Protein AF-A0A7M5X526-F1 (afdb_monomer)

Organism: NCBI:txid252671

pLDDT: mean 72.5, std 20.26, range [36.56, 98.44]

Sequence (286 aa):
QDCPCKEPFKLPTFPGKKKDPERRKHWRILINRTAPKTNKLWSPGSKSRVCSRHFTESLPHYPSRLLWYNGVEEKLYRMFPEKFAKRRKFEYKPLESLEPLEPLESLAHLEPSKPSTPDEAEPLFADKDDDISFEIETSKERELQEKIDLLEKKNSELISEFEAKVYTLEKNNSELTKNVKNLTRACNKSSNGIVQAQKVFLGKLCVLRKKCECKKSMEDQLLTSDCKTKFYTGIENLQSFCNLHDLCKPYIMNKSKENIAWGWLQTQLQEKGHKTWEKTEALIRR

Radius of gyration: 37.53 Å; Cα contacts (8 Å, |Δi|>4): 109; chains: 1; bounding box: 86×65×103 Å

Secondary structure (DSSP, 8-state):
---SPPSP---PBPPPTTT-HHHHHHHHHHHTPBPTTT-SBP---SS-B--GGGEETTEEEEE-S----SS-HHHHHHHS--------------S---PPPPP--SS--------PPP----------STHHHHHHHHHHHHHHHHHHHHHHHHHHHHHHHHHHHHHHHHHHHHHHHHHHHHHHHHHHHHHHHHHHHHHHHHHHHHHHHHH--SSS-HHHHH-SSHHHHHHHHS-SSHHHHHHHHHHHHHHHHGGGS-TTHHHHHHHHHHHHHHHHHHHHHHHH--

Mean predicted aligned error: 20.61 Å

InterPro domains:
  IPR006612 THAP-type zinc finger [PF05485] (10-63)
  IPR006612 THAP-type zinc finger [PS50950] (1-76)

Structure (mmCIF, N/CA/C/O backbone):
data_AF-A0A7M5X526-F1
#
_entry.id   AF-A0A7M5X526-F1
#
loop_
_atom_site.group_PDB
_atom_site.id
_atom_site.type_symbol
_atom_site.label_atom_id
_atom_site.label_alt_id
_atom_site.label_comp_id
_atom_site.label_asym_id
_atom_site.label_entity_id
_atom_site.label_seq_id
_atom_site.pdbx_PDB_ins_code
_atom_site.Cartn_x
_atom_site.Cartn_y
_atom_site.Cartn_z
_atom_site.occupancy
_atom_site.B_iso_or_equiv
_atom_site.auth_seq_id
_atom_site.auth_comp_id
_atom_site.auth_asym_id
_atom_site.auth_atom_id
_atom_site.pdbx_PDB_model_num
ATOM 1 N N . GLN A 1 1 ? -14.901 -30.118 3.885 1.00 54.22 1 GLN A N 1
ATOM 2 C CA . GLN A 1 1 ? -15.203 -29.074 2.887 1.00 54.22 1 GLN A CA 1
ATOM 3 C C . GLN A 1 1 ? -14.059 -29.118 1.923 1.00 54.22 1 GLN A C 1
ATOM 5 O O . GLN A 1 1 ? -12.939 -28.762 2.288 1.00 54.22 1 GLN A O 1
ATOM 10 N N . ASP A 1 2 ? -14.374 -29.660 0.765 1.00 71.75 2 ASP A N 1
ATOM 11 C CA . ASP A 1 2 ? -13.411 -30.128 -0.211 1.00 71.75 2 ASP A CA 1
ATOM 12 C C . ASP A 1 2 ? -13.183 -29.011 -1.236 1.00 71.75 2 ASP A C 1
ATOM 14 O O . ASP A 1 2 ? -14.069 -28.191 -1.481 1.00 71.75 2 ASP A O 1
ATOM 18 N N . CYS A 1 3 ? -11.961 -28.900 -1.758 1.00 81.12 3 CYS A N 1
ATOM 19 C CA . CYS A 1 3 ? -11.653 -27.950 -2.833 1.00 81.12 3 CYS A CA 1
ATOM 20 C C . CYS A 1 3 ? -12.507 -28.329 -4.049 1.00 81.12 3 CYS A C 1
ATOM 22 O O . CYS A 1 3 ? -12.505 -29.508 -4.392 1.00 81.12 3 CYS A O 1
ATOM 24 N N . PRO A 1 4 ? -13.132 -27.388 -4.779 1.00 85.94 4 PRO A N 1
ATOM 25 C CA . PRO A 1 4 ? -13.817 -27.691 -6.048 1.00 85.94 4 PRO A CA 1
ATOM 26 C C . PRO A 1 4 ? -12.841 -28.059 -7.190 1.00 85.94 4 PRO A C 1
ATOM 28 O O . PRO A 1 4 ? -13.187 -28.101 -8.366 1.00 85.94 4 PRO A O 1
ATOM 31 N N . CYS A 1 5 ? -11.576 -28.260 -6.849 1.00 88.00 5 CYS A N 1
ATOM 32 C CA . CYS A 1 5 ? -10.442 -28.407 -7.734 1.00 88.00 5 CYS A CA 1
ATOM 33 C C . CYS A 1 5 ? -10.404 -29.855 -8.226 1.00 88.00 5 CYS A C 1
ATOM 35 O O . CYS A 1 5 ? -10.388 -30.762 -7.403 1.00 88.00 5 CYS A O 1
ATOM 37 N N . LYS A 1 6 ? -10.386 -30.087 -9.545 1.00 90.19 6 LYS A N 1
ATOM 38 C CA . LYS A 1 6 ? -10.297 -31.450 -10.100 1.00 90.19 6 LYS A CA 1
ATOM 39 C C . LYS A 1 6 ? -8.974 -32.113 -9.693 1.00 90.19 6 LYS A C 1
ATOM 41 O O . LYS A 1 6 ? -7.930 -31.459 -9.715 1.00 90.19 6 LYS A O 1
ATOM 46 N N . GLU A 1 7 ? -9.015 -33.394 -9.344 1.00 89.44 7 GLU A N 1
ATOM 47 C CA . GLU A 1 7 ? -7.818 -34.219 -9.135 1.00 89.44 7 GLU A CA 1
ATOM 48 C C . GLU A 1 7 ? -7.004 -34.348 -10.447 1.00 89.44 7 GLU A C 1
ATOM 50 O O . GLU A 1 7 ? -7.577 -34.185 -11.528 1.00 89.44 7 GLU A O 1
ATOM 55 N N . PRO A 1 8 ? -5.674 -34.575 -10.401 1.00 91.88 8 PRO A N 1
ATOM 56 C CA . PRO A 1 8 ? -4.826 -34.729 -9.218 1.00 91.88 8 PRO A CA 1
ATOM 57 C C . PRO A 1 8 ? -4.340 -33.382 -8.656 1.00 91.88 8 PRO A C 1
ATOM 59 O O . PRO A 1 8 ? -4.055 -32.431 -9.390 1.00 91.88 8 PRO A O 1
ATOM 62 N N . PHE A 1 9 ? -4.217 -33.294 -7.332 1.00 91.44 9 PHE A N 1
ATOM 63 C CA . PHE A 1 9 ? -3.552 -32.184 -6.648 1.00 91.44 9 PHE A CA 1
ATOM 64 C C . PHE A 1 9 ? -2.907 -32.655 -5.344 1.00 91.44 9 PHE A C 1
ATOM 66 O O . PHE A 1 9 ? -3.333 -33.630 -4.729 1.00 91.44 9 PHE A O 1
ATOM 73 N N . LYS A 1 10 ? -1.879 -31.933 -4.893 1.00 92.06 10 LYS A N 1
ATOM 74 C CA . LYS A 1 10 ? -1.270 -32.151 -3.577 1.00 92.06 10 LYS A CA 1
ATOM 75 C C . LYS A 1 10 ? -1.979 -31.273 -2.547 1.00 92.06 10 LYS A C 1
ATOM 77 O O . LYS A 1 10 ? -2.458 -30.184 -2.868 1.00 92.06 10 LYS A O 1
ATOM 82 N N . LEU A 1 11 ? -2.008 -31.721 -1.294 1.00 92.56 11 LEU A N 1
ATOM 83 C CA . LEU A 1 11 ? -2.587 -30.985 -0.166 1.00 92.56 11 LEU A CA 1
ATOM 84 C C . LEU A 1 11 ? -1.499 -30.528 0.823 1.00 92.56 11 LEU A C 1
ATOM 86 O O . LEU A 1 11 ? -1.333 -31.147 1.877 1.00 92.56 11 LEU A O 1
ATOM 90 N N . PRO A 1 12 ? -0.750 -29.447 0.522 1.00 92.56 12 PRO A N 1
ATOM 91 C CA . PRO A 1 12 ? 0.152 -28.818 1.477 1.00 92.56 12 PRO A CA 1
ATOM 92 C C . PRO A 1 12 ? -0.487 -28.548 2.846 1.00 92.56 12 PRO A C 1
ATOM 94 O O . PRO A 1 12 ? -1.614 -28.050 2.967 1.00 92.56 12 PRO A O 1
ATOM 97 N N . THR A 1 13 ? 0.263 -28.850 3.905 1.00 94.75 13 THR A N 1
ATOM 98 C CA . THR A 1 13 ? -0.097 -28.497 5.281 1.00 94.75 13 THR A CA 1
ATOM 99 C C . THR A 1 13 ? 0.170 -27.022 5.552 1.00 94.75 13 THR A C 1
ATOM 101 O O . THR A 1 13 ? 1.170 -26.481 5.085 1.00 94.75 13 THR A O 1
ATOM 104 N N . PHE A 1 14 ? -0.665 -26.377 6.370 1.00 94.50 14 PHE A N 1
ATOM 105 C CA . PHE A 1 14 ? -0.374 -25.013 6.820 1.00 94.50 14 PHE A CA 1
ATOM 106 C C . PHE A 1 14 ? 0.948 -24.938 7.599 1.00 94.50 14 PHE A C 1
ATOM 108 O O . PHE A 1 14 ? 1.232 -25.850 8.382 1.00 94.50 14 PHE A O 1
ATOM 115 N N . PRO A 1 15 ? 1.689 -23.817 7.497 1.00 94.75 15 PRO A N 1
ATOM 116 C CA . PRO A 1 15 ? 2.871 -23.575 8.317 1.00 94.75 15 PRO A CA 1
ATOM 117 C C . PRO A 1 15 ? 2.569 -23.731 9.814 1.00 94.75 15 PRO A C 1
ATOM 119 O O . PRO A 1 15 ? 1.519 -23.293 10.306 1.00 94.75 15 PRO A O 1
ATOM 122 N N . GLY A 1 16 ? 3.474 -24.381 10.549 1.00 93.56 16 GLY A N 1
ATOM 123 C CA . GLY A 1 16 ? 3.298 -24.673 11.972 1.00 93.56 16 GLY A CA 1
ATOM 124 C C . GLY A 1 16 ? 3.200 -23.398 12.813 1.00 93.56 16 GLY A C 1
ATOM 125 O O . GLY A 1 16 ? 3.952 -22.455 12.595 1.00 93.56 16 GLY A O 1
ATOM 126 N N . LYS A 1 17 ? 2.302 -23.374 13.811 1.00 92.81 17 LYS A N 1
ATOM 127 C CA . LYS A 1 17 ? 2.075 -22.191 14.670 1.00 92.81 17 LYS A CA 1
ATOM 128 C C . LYS A 1 17 ? 3.351 -21.719 15.384 1.00 92.81 17 LYS A C 1
ATOM 130 O O . LYS A 1 17 ? 3.513 -20.521 15.564 1.00 92.81 17 LYS A O 1
ATOM 135 N N . LYS A 1 18 ? 4.213 -22.657 15.797 1.00 93.81 18 LYS A N 1
ATOM 136 C CA . LYS A 1 18 ? 5.488 -22.364 16.471 1.00 93.81 18 LYS A CA 1
ATOM 137 C C . LYS A 1 18 ? 6.640 -22.108 15.497 1.00 93.81 18 LYS A C 1
ATOM 139 O O . LYS A 1 18 ? 7.514 -21.325 15.825 1.00 93.81 18 LYS A O 1
ATOM 144 N N . LYS A 1 19 ? 6.635 -22.773 14.334 1.00 94.75 19 LYS A N 1
ATOM 145 C CA . LYS A 1 19 ? 7.736 -22.706 13.365 1.00 94.75 19 LYS A CA 1
ATOM 146 C C . LYS A 1 19 ? 7.721 -21.381 12.600 1.00 94.75 19 LYS A C 1
ATOM 148 O O . LYS A 1 19 ? 8.701 -20.663 12.645 1.00 94.75 19 LYS A O 1
ATOM 153 N N . ASP A 1 20 ? 6.582 -21.040 11.989 1.00 94.75 20 ASP A N 1
ATOM 154 C CA . ASP A 1 20 ? 6.457 -19.871 11.104 1.00 94.75 20 ASP A CA 1
ATOM 155 C C . ASP A 1 20 ? 5.120 -19.131 11.335 1.00 94.75 20 ASP A C 1
ATOM 157 O O . ASP A 1 20 ? 4.190 -19.222 10.515 1.00 94.75 20 ASP A O 1
ATOM 161 N N . PRO A 1 21 ? 4.967 -18.406 12.461 1.00 94.69 21 PRO A N 1
ATOM 162 C CA . PRO A 1 21 ? 3.713 -17.735 12.806 1.00 94.69 21 PRO A CA 1
ATOM 163 C C . PRO A 1 21 ? 3.310 -16.657 11.788 1.00 94.69 21 PRO A C 1
ATOM 165 O O . PRO A 1 21 ? 2.126 -16.551 11.453 1.00 94.69 21 PRO A O 1
ATOM 168 N N . GLU A 1 22 ? 4.274 -15.912 11.241 1.00 94.31 22 GLU A N 1
ATOM 169 C CA . GLU A 1 22 ? 4.024 -14.859 10.248 1.00 94.31 22 GLU A CA 1
ATOM 170 C C . GLU A 1 22 ? 3.517 -15.431 8.924 1.00 94.31 22 GLU A C 1
ATOM 172 O O . GLU A 1 22 ? 2.502 -14.984 8.388 1.00 94.31 22 GLU A O 1
ATOM 177 N N . ARG A 1 23 ? 4.137 -16.510 8.435 1.00 92.25 23 ARG A N 1
ATOM 178 C CA . ARG A 1 23 ? 3.696 -17.175 7.205 1.00 92.25 23 ARG A CA 1
ATOM 179 C C . ARG A 1 23 ? 2.296 -17.766 7.357 1.00 92.25 23 ARG A C 1
ATOM 181 O O . ARG A 1 23 ? 1.464 -17.635 6.460 1.00 92.25 23 ARG A O 1
ATOM 188 N N . ARG A 1 24 ? 1.988 -18.339 8.527 1.00 94.19 24 ARG A N 1
ATOM 189 C CA . ARG A 1 24 ? 0.633 -18.801 8.868 1.00 94.19 24 ARG A CA 1
ATOM 190 C C . ARG A 1 24 ? -0.369 -17.644 8.892 1.00 94.19 24 ARG A C 1
ATOM 192 O O . ARG A 1 24 ? -1.488 -17.805 8.407 1.00 94.19 24 ARG A O 1
ATOM 199 N N . LYS A 1 25 ? 0.004 -16.486 9.450 1.00 93.69 25 LYS A N 1
ATOM 200 C CA . LYS A 1 25 ? -0.834 -15.276 9.460 1.00 93.69 25 LYS A CA 1
ATOM 201 C C . LYS A 1 25 ? -1.107 -14.788 8.039 1.00 93.69 25 LYS A C 1
ATOM 203 O O . LYS A 1 25 ? -2.267 -14.532 7.733 1.00 93.69 25 LYS A O 1
ATO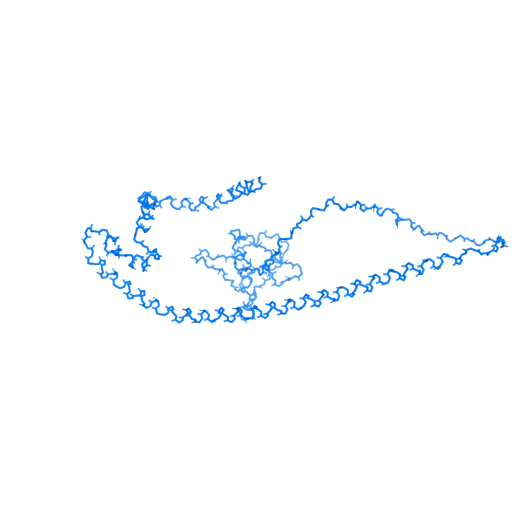M 208 N N . HIS A 1 26 ? -0.087 -14.749 7.187 1.00 91.56 26 HIS A N 1
ATOM 209 C CA . HIS A 1 26 ? -0.210 -14.343 5.791 1.00 91.56 26 HIS A CA 1
ATOM 210 C C . HIS A 1 26 ? -1.144 -15.274 5.002 1.00 91.56 26 HIS A C 1
ATOM 212 O O . HIS A 1 26 ? -2.073 -14.806 4.353 1.00 91.56 26 HIS A O 1
ATOM 218 N N . TRP A 1 27 ? -1.008 -16.597 5.165 1.00 93.06 27 TRP A N 1
ATOM 219 C CA . TRP A 1 27 ? -1.941 -17.557 4.559 1.00 93.06 27 TRP A CA 1
ATOM 220 C C . TRP A 1 27 ? -3.389 -17.315 4.997 1.00 93.06 27 TRP A C 1
ATOM 222 O O . TRP A 1 27 ? -4.280 -17.311 4.160 1.00 93.06 27 TRP A O 1
ATOM 232 N N . ARG A 1 28 ? -3.656 -17.072 6.289 1.00 93.12 28 ARG A N 1
ATOM 233 C CA . ARG A 1 28 ? -5.032 -16.789 6.755 1.00 93.12 28 ARG A CA 1
ATOM 234 C C . ARG A 1 28 ? -5.650 -15.579 6.066 1.00 93.12 28 ARG A C 1
ATOM 236 O O . ARG A 1 28 ? -6.840 -15.599 5.779 1.00 93.12 28 ARG A O 1
ATOM 243 N N . ILE A 1 29 ? -4.846 -14.543 5.853 1.00 91.06 29 ILE A N 1
ATOM 244 C CA . ILE A 1 29 ? -5.277 -13.304 5.212 1.00 91.06 29 ILE A CA 1
ATOM 245 C C . ILE A 1 29 ? -5.604 -13.568 3.745 1.00 91.06 29 ILE A C 1
ATOM 247 O O . ILE A 1 29 ? -6.695 -13.218 3.324 1.00 91.06 29 ILE A O 1
ATOM 251 N N . LEU A 1 30 ? -4.715 -14.236 3.004 1.00 89.81 30 LEU A N 1
ATOM 252 C CA . LEU A 1 30 ? -4.923 -14.545 1.583 1.00 89.81 30 LEU A CA 1
ATOM 253 C C . LEU A 1 30 ? -6.154 -15.429 1.347 1.00 89.81 30 LEU A C 1
ATOM 255 O O . LEU A 1 30 ? -6.897 -15.236 0.392 1.00 89.81 30 LEU A O 1
ATOM 259 N N . ILE A 1 31 ? -6.399 -16.379 2.251 1.00 90.94 31 ILE A N 1
ATOM 260 C CA . ILE A 1 31 ? -7.588 -17.241 2.210 1.00 90.94 31 ILE A CA 1
ATOM 261 C C . ILE A 1 31 ? -8.856 -16.448 2.550 1.00 90.94 31 ILE A C 1
ATOM 263 O O . ILE A 1 31 ? -9.938 -16.793 2.085 1.00 90.94 31 ILE A O 1
ATOM 267 N N . ASN A 1 32 ? -8.718 -15.423 3.396 1.00 90.00 32 ASN A N 1
ATOM 268 C CA . ASN A 1 32 ? -9.757 -14.485 3.816 1.00 90.00 32 ASN A CA 1
ATOM 269 C C . ASN A 1 32 ? -11.086 -15.123 4.256 1.00 90.00 32 ASN A C 1
ATOM 271 O O . ASN A 1 32 ? -12.168 -14.561 4.099 1.00 90.00 32 ASN A O 1
ATOM 275 N N . ARG A 1 33 ? -11.017 -16.327 4.825 1.00 89.44 33 ARG A N 1
ATOM 276 C CA . ARG A 1 33 ? -12.195 -17.043 5.311 1.00 89.44 33 ARG A CA 1
ATOM 277 C C . ARG A 1 33 ? -12.582 -16.517 6.687 1.00 89.44 33 ARG A C 1
ATOM 279 O O . ARG A 1 33 ? -11.735 -16.439 7.574 1.00 89.44 33 ARG A O 1
ATOM 286 N N . THR A 1 34 ? -13.861 -16.244 6.913 1.00 92.06 34 THR A N 1
ATOM 287 C CA . THR A 1 34 ? -14.401 -15.943 8.247 1.00 92.06 34 THR A CA 1
ATOM 288 C C . THR A 1 34 ? -15.063 -17.176 8.861 1.00 92.06 34 THR A C 1
ATOM 290 O O . THR A 1 34 ? -15.554 -18.072 8.170 1.00 92.06 34 THR A O 1
ATOM 293 N N . ALA A 1 35 ? -15.020 -17.280 10.188 1.00 90.06 35 ALA A N 1
ATOM 294 C CA . ALA A 1 35 ? -15.741 -18.316 10.914 1.00 90.06 35 ALA A CA 1
ATOM 295 C C . ALA A 1 35 ? -17.219 -17.899 11.058 1.00 90.06 35 ALA A C 1
ATOM 297 O O . ALA A 1 35 ? -17.475 -16.828 11.611 1.00 90.06 35 ALA A O 1
ATOM 298 N N . PRO A 1 36 ? -18.193 -18.736 10.651 1.00 87.62 36 PRO A N 1
ATOM 299 C CA . PRO A 1 36 ? -19.603 -18.336 10.586 1.00 87.62 36 PRO A CA 1
ATOM 300 C C . PRO A 1 36 ? -20.185 -17.967 11.956 1.00 87.62 36 PRO A C 1
ATOM 302 O O . PRO A 1 36 ? -21.038 -17.097 12.051 1.00 87.62 36 PRO A O 1
ATOM 305 N N . LYS A 1 37 ? -19.687 -18.583 13.036 1.00 93.19 37 LYS A N 1
ATOM 306 C CA . LYS A 1 37 ? -20.185 -18.341 14.398 1.00 93.19 37 LYS A CA 1
ATOM 307 C C . LYS A 1 37 ? -19.688 -17.038 15.025 1.00 93.19 37 LYS A C 1
ATOM 309 O O . LYS A 1 37 ? -20.366 -16.479 15.872 1.00 93.19 37 LYS A O 1
ATOM 314 N N . THR A 1 38 ? -18.479 -16.593 14.685 1.00 93.69 38 THR A N 1
ATOM 315 C CA . THR A 1 38 ? -17.818 -15.477 15.390 1.00 93.69 38 THR A CA 1
ATOM 316 C C . THR A 1 38 ? -17.568 -14.269 14.504 1.00 93.69 38 THR A C 1
ATOM 318 O O . THR A 1 38 ? -17.149 -13.234 15.014 1.00 93.69 38 THR A O 1
ATOM 321 N N . ASN A 1 39 ? -17.752 -14.409 13.187 1.00 90.00 39 ASN A N 1
ATOM 322 C CA . ASN A 1 39 ? -17.362 -13.430 12.174 1.00 90.00 39 ASN A CA 1
ATOM 323 C C . ASN A 1 39 ? -15.881 -12.990 12.267 1.00 90.00 39 ASN A C 1
ATOM 325 O O . ASN A 1 39 ? -15.477 -11.966 11.723 1.00 90.00 39 ASN A O 1
ATOM 329 N N . LYS A 1 40 ? -15.045 -13.762 12.975 1.00 93.12 40 LYS A N 1
ATOM 330 C CA . LYS A 1 40 ? -13.597 -13.542 13.067 1.00 93.12 40 LYS A CA 1
ATOM 331 C C . LYS A 1 40 ? -12.897 -14.279 11.933 1.00 93.12 40 LYS A C 1
ATOM 333 O O . LYS A 1 40 ? -13.410 -15.280 11.429 1.00 93.12 40 LYS A O 1
ATOM 338 N N . LEU A 1 41 ? -11.695 -13.826 11.578 1.00 91.62 41 LEU A N 1
ATOM 339 C CA . LEU A 1 41 ? -10.849 -14.517 10.606 1.00 91.62 41 LEU A CA 1
ATOM 340 C C . LEU A 1 41 ? -10.617 -15.967 11.060 1.00 91.62 41 LEU A C 1
ATOM 342 O O . LEU A 1 41 ? -10.149 -16.229 12.176 1.00 91.62 41 LEU A O 1
ATOM 346 N N . TRP A 1 42 ? -10.976 -16.909 10.196 1.00 93.56 42 TRP A N 1
ATOM 347 C CA . TRP A 1 42 ? -10.861 -18.333 10.451 1.00 93.56 42 TRP A CA 1
ATOM 348 C C . TRP A 1 42 ? -9.400 -18.698 10.727 1.00 93.56 42 TRP A C 1
ATOM 350 O O . TRP A 1 42 ? -8.473 -18.260 10.042 1.00 93.56 42 TRP A O 1
ATOM 360 N N . SER A 1 43 ? -9.189 -19.500 11.769 1.00 94.00 43 SER A N 1
ATOM 361 C CA . SER A 1 43 ? -7.862 -19.983 12.137 1.00 94.00 43 SER A CA 1
ATOM 362 C C . SER A 1 43 ? -7.717 -21.452 11.742 1.00 94.00 43 SER A C 1
ATOM 364 O O . SER A 1 43 ? -8.521 -22.272 12.185 1.00 94.00 43 SER A O 1
ATOM 366 N N . PRO A 1 44 ? -6.702 -21.805 10.933 1.00 94.56 44 PRO A N 1
ATOM 367 C CA . PRO A 1 44 ? -6.491 -23.172 10.492 1.00 94.56 44 PRO A CA 1
ATOM 368 C C . PRO A 1 44 ? -6.162 -24.061 11.690 1.00 94.56 44 PRO A C 1
ATOM 370 O O . PRO A 1 44 ? -5.475 -23.632 12.622 1.00 94.56 44 PRO A O 1
ATOM 373 N N . GLY A 1 45 ? -6.629 -25.305 11.650 1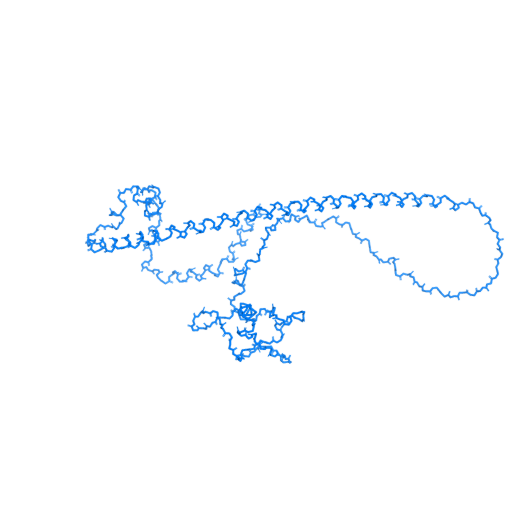.00 94.50 45 GLY A N 1
ATOM 374 C CA . GLY A 1 45 ? -6.257 -26.365 12.585 1.00 94.50 45 GLY A CA 1
ATOM 375 C C . GLY A 1 45 ? -4.995 -27.111 12.140 1.00 94.50 45 GLY A C 1
ATOM 376 O O . GLY A 1 45 ? -4.289 -26.684 11.224 1.00 94.50 45 GLY A O 1
ATOM 377 N N . SER A 1 46 ? -4.711 -28.250 12.777 1.00 91.81 46 SER A N 1
ATOM 378 C CA . SER A 1 46 ? -3.627 -29.169 12.383 1.00 91.81 46 SER A CA 1
ATOM 379 C C . SER A 1 46 ? -3.947 -29.954 11.108 1.00 91.81 46 SER A C 1
ATOM 381 O O . SER A 1 46 ? -3.040 -30.303 10.357 1.00 91.81 46 SER A O 1
ATOM 383 N N . LYS A 1 47 ? -5.236 -30.192 10.836 1.00 92.38 47 LYS A N 1
ATOM 384 C CA . LYS A 1 47 ? -5.743 -30.908 9.651 1.00 92.38 47 LYS A CA 1
ATOM 385 C C . LYS A 1 47 ? -6.092 -29.991 8.477 1.00 92.38 47 LYS A C 1
ATOM 387 O O . LYS A 1 47 ? -6.459 -30.472 7.416 1.00 92.38 47 LYS A O 1
ATOM 392 N N . SER A 1 48 ? -5.982 -28.675 8.641 1.00 93.00 48 SER A N 1
ATOM 393 C CA . SER A 1 48 ? -6.251 -27.736 7.551 1.00 93.00 48 SER A CA 1
ATOM 394 C C . SER A 1 48 ? -5.205 -27.888 6.447 1.00 93.00 48 SER A C 1
ATOM 396 O O . SER A 1 48 ? -4.006 -27.973 6.734 1.00 93.00 48 SER A O 1
ATOM 398 N N . ARG A 1 49 ? -5.662 -27.932 5.196 1.00 93.31 49 ARG A N 1
ATOM 399 C CA . ARG A 1 49 ? -4.846 -28.056 3.981 1.00 93.31 49 ARG A CA 1
ATOM 400 C C . ARG A 1 49 ? -5.325 -27.049 2.938 1.00 93.31 49 ARG A C 1
ATOM 402 O O . ARG A 1 49 ? -6.470 -26.606 3.008 1.00 93.31 49 ARG A O 1
ATOM 409 N N . VAL A 1 50 ? -4.453 -26.699 1.999 1.00 92.81 50 VAL A N 1
ATOM 410 C CA . VAL A 1 50 ? -4.788 -25.900 0.808 1.00 92.81 50 VAL A CA 1
ATOM 411 C C . VAL A 1 50 ? -4.377 -26.714 -0.412 1.00 92.81 50 VAL A C 1
ATOM 413 O O . VAL A 1 50 ? -3.323 -27.335 -0.381 1.00 92.81 50 VAL A O 1
ATOM 416 N N . CYS A 1 51 ? -5.197 -26.748 -1.459 1.00 92.38 51 CYS A N 1
ATOM 417 C CA . CYS A 1 51 ? -4.870 -27.459 -2.697 1.00 92.38 51 CYS A CA 1
ATOM 418 C C . CYS A 1 51 ? -3.721 -26.775 -3.452 1.00 92.38 51 CYS A C 1
ATOM 420 O O . CYS A 1 51 ? -3.683 -25.548 -3.552 1.00 92.38 51 CYS A O 1
ATOM 422 N N . SER A 1 52 ? -2.808 -27.574 -4.015 1.00 92.56 52 SER A N 1
ATOM 423 C CA . SER A 1 52 ? -1.623 -27.102 -4.741 1.00 92.56 52 SER A CA 1
ATOM 424 C C . SER A 1 52 ? -1.941 -26.202 -5.942 1.00 92.56 52 SER A C 1
ATOM 426 O O . SER A 1 52 ? -1.114 -25.377 -6.302 1.00 92.56 52 SER A O 1
ATOM 428 N N . ARG A 1 53 ? -3.147 -26.285 -6.523 1.00 91.25 53 ARG A N 1
ATOM 429 C CA . ARG A 1 53 ? -3.576 -25.430 -7.649 1.00 91.25 53 ARG A CA 1
ATOM 430 C C . ARG A 1 53 ? -3.766 -23.950 -7.290 1.00 91.25 53 ARG A C 1
ATOM 432 O O . ARG A 1 53 ? -3.921 -23.124 -8.184 1.00 91.25 53 ARG A O 1
ATOM 439 N N . HIS A 1 54 ? -3.786 -23.613 -6.001 1.00 91.31 54 HIS A N 1
ATOM 440 C CA . HIS A 1 54 ? -3.855 -22.222 -5.540 1.00 91.31 54 HIS A CA 1
ATOM 441 C C . HIS A 1 54 ? -2.482 -21.590 -5.316 1.00 91.31 54 HIS A C 1
ATOM 443 O O . HIS A 1 54 ? -2.418 -20.447 -4.874 1.00 91.31 54 HIS A O 1
ATOM 449 N N . PHE A 1 55 ? -1.404 -22.320 -5.593 1.00 91.25 55 PHE A N 1
ATOM 450 C CA . PHE A 1 55 ? -0.036 -21.825 -5.536 1.00 91.25 55 PHE A CA 1
ATOM 451 C C . PHE A 1 55 ? 0.445 -21.567 -6.963 1.00 91.25 55 PHE A C 1
ATOM 453 O O . PHE A 1 55 ? 0.153 -22.357 -7.860 1.00 91.25 55 PHE A O 1
ATOM 460 N N . THR A 1 56 ? 1.172 -20.472 -7.179 1.00 85.31 56 THR A N 1
ATOM 461 C CA . THR A 1 56 ? 1.876 -20.261 -8.450 1.00 85.31 56 THR A CA 1
ATOM 462 C C . THR A 1 56 ? 3.093 -21.176 -8.475 1.00 85.31 56 THR A C 1
ATOM 464 O O . THR A 1 56 ? 3.756 -21.334 -7.449 1.00 85.31 56 THR A O 1
ATOM 467 N N . GLU A 1 57 ? 3.411 -21.752 -9.632 1.00 77.50 57 GLU A N 1
ATOM 468 C CA . GLU A 1 57 ? 4.552 -22.665 -9.802 1.00 77.50 57 GLU A CA 1
ATOM 469 C C . GLU A 1 57 ? 5.882 -22.046 -9.351 1.00 77.50 57 GLU A C 1
ATOM 471 O O . GLU A 1 57 ? 6.724 -22.737 -8.782 1.00 77.50 57 GLU A O 1
ATOM 476 N N . SER A 1 58 ? 6.032 -20.728 -9.497 1.00 74.06 58 SER A N 1
ATOM 477 C CA . SER A 1 58 ? 7.224 -19.992 -9.070 1.00 74.06 58 SER A CA 1
ATOM 478 C C . SER A 1 58 ? 7.363 -19.835 -7.551 1.00 74.06 58 SER A C 1
ATOM 480 O O . SER A 1 58 ? 8.463 -19.598 -7.059 1.00 74.06 58 SER A O 1
ATOM 482 N N . LEU A 1 59 ? 6.274 -19.962 -6.784 1.00 70.50 59 LEU A N 1
ATOM 483 C CA . LEU A 1 59 ? 6.240 -19.684 -5.346 1.00 70.50 59 LEU A CA 1
ATOM 484 C C . LEU A 1 59 ? 5.335 -20.700 -4.627 1.00 70.50 59 LEU A C 1
ATOM 486 O O . LEU A 1 59 ? 4.221 -20.363 -4.212 1.00 70.50 59 LEU A O 1
ATOM 490 N N . PRO A 1 60 ? 5.827 -21.923 -4.338 1.00 67.44 60 PRO A N 1
ATOM 491 C CA . PRO A 1 60 ? 5.072 -22.923 -3.572 1.00 67.44 60 PRO A CA 1
ATOM 492 C C . PRO A 1 60 ? 4.805 -22.476 -2.125 1.00 67.44 60 PRO A C 1
ATOM 494 O O . PRO A 1 60 ? 4.190 -23.189 -1.327 1.00 67.44 60 PRO A O 1
ATOM 497 N N . HIS A 1 61 ? 5.312 -21.303 -1.738 1.00 78.31 61 HIS A N 1
ATOM 498 C CA . HIS A 1 61 ? 5.286 -20.843 -0.371 1.00 78.31 61 HIS A CA 1
ATOM 499 C C . HIS A 1 61 ? 4.026 -20.085 0.030 1.00 78.31 61 HIS A C 1
ATOM 501 O O . HIS A 1 61 ? 3.709 -20.087 1.230 1.00 78.31 61 HIS A O 1
ATOM 507 N N . TYR A 1 62 ? 3.307 -19.501 -0.930 1.00 82.31 62 TYR A N 1
ATOM 508 C CA . TYR A 1 62 ? 2.143 -18.659 -0.682 1.00 82.31 62 TYR A CA 1
ATOM 509 C C . TYR A 1 62 ? 1.012 -18.992 -1.659 1.00 82.31 62 TYR A C 1
ATOM 511 O O . TYR A 1 62 ? 1.264 -19.097 -2.858 1.00 82.31 62 TYR A O 1
ATOM 519 N N . PRO A 1 63 ? -0.228 -19.168 -1.171 1.00 84.00 63 PRO A N 1
ATOM 520 C CA . PRO A 1 63 ? -1.369 -19.333 -2.053 1.00 84.00 63 PRO A CA 1
ATOM 521 C C . PRO A 1 63 ? -1.613 -18.008 -2.781 1.00 84.00 63 PRO A C 1
ATOM 523 O O . PRO A 1 63 ? -1.979 -17.015 -2.165 1.00 84.00 63 PRO A O 1
ATOM 526 N N . SER A 1 64 ? -1.358 -17.977 -4.079 1.00 75.25 64 SER A N 1
ATOM 527 C CA . SER A 1 64 ? -1.438 -16.782 -4.916 1.00 75.25 64 SER A CA 1
ATOM 528 C C . SER A 1 64 ? -2.837 -16.530 -5.464 1.00 75.25 64 SER A C 1
ATOM 530 O O . SER A 1 64 ? -3.183 -15.394 -5.780 1.00 75.25 64 SER A O 1
ATOM 532 N N . ARG A 1 65 ? -3.654 -17.581 -5.589 1.00 64.56 65 ARG A N 1
ATOM 533 C CA . ARG A 1 65 ? -4.961 -17.492 -6.241 1.00 64.56 65 ARG A CA 1
ATOM 534 C C . ARG A 1 65 ? -6.067 -17.343 -5.205 1.00 64.56 65 ARG A C 1
ATOM 536 O O . ARG A 1 65 ? -6.187 -18.197 -4.323 1.00 64.56 65 ARG A O 1
ATOM 543 N N . LEU A 1 66 ? -6.885 -16.292 -5.351 1.00 64.31 66 LEU A N 1
ATOM 544 C CA . LEU A 1 66 ? -8.131 -16.086 -4.605 1.00 64.31 66 LEU A CA 1
ATOM 545 C C . LEU A 1 66 ? -8.875 -17.421 -4.521 1.00 64.31 66 LEU A C 1
ATOM 547 O O . LEU A 1 66 ? -9.225 -18.028 -5.532 1.00 64.31 66 LEU A O 1
ATOM 551 N N . LEU A 1 67 ? -9.044 -17.929 -3.305 1.00 67.25 67 LEU A N 1
ATOM 552 C CA . LEU A 1 67 ? -9.499 -19.296 -3.049 1.00 67.25 67 LEU A CA 1
ATOM 553 C C . LEU A 1 67 ? -11.010 -19.498 -3.272 1.00 67.25 67 LEU A C 1
ATOM 555 O O . LEU A 1 67 ? -11.598 -20.395 -2.680 1.00 67.25 67 LEU A O 1
ATOM 559 N N . TRP A 1 68 ? -11.633 -18.679 -4.127 1.00 57.75 68 TRP A N 1
ATOM 560 C CA . TRP A 1 68 ? -13.063 -18.711 -4.465 1.00 57.75 68 TRP A CA 1
ATOM 561 C C . TRP A 1 68 ? -13.994 -18.752 -3.238 1.00 57.75 68 TRP A C 1
ATOM 563 O O . TRP A 1 68 ? -15.126 -19.226 -3.308 1.00 57.75 68 TRP A O 1
ATOM 573 N N . TYR A 1 69 ? -13.541 -18.235 -2.089 1.00 62.19 69 TYR A N 1
ATOM 574 C CA . TYR A 1 69 ? -14.417 -17.956 -0.955 1.00 62.19 69 TYR A CA 1
ATOM 575 C C . TYR A 1 69 ? -15.127 -16.636 -1.252 1.00 62.19 69 TYR A C 1
ATOM 577 O O . TYR A 1 69 ? -14.708 -15.562 -0.823 1.00 62.19 69 TYR A O 1
ATOM 585 N N . ASN A 1 70 ? -16.150 -16.746 -2.098 1.00 50.00 70 ASN A N 1
ATOM 586 C CA . ASN A 1 70 ? -16.933 -15.644 -2.636 1.00 50.00 70 ASN A CA 1
ATOM 587 C C . ASN A 1 70 ? -17.431 -14.731 -1.510 1.00 50.00 70 ASN A C 1
ATOM 589 O O . ASN A 1 70 ? -18.118 -15.176 -0.589 1.00 50.00 70 ASN A O 1
ATOM 593 N N . GLY A 1 71 ? -17.067 -13.451 -1.599 1.00 49.91 71 GLY A N 1
ATOM 594 C CA . GLY A 1 71 ? -17.628 -12.390 -0.763 1.00 49.91 71 GLY A CA 1
ATOM 595 C C . GLY A 1 71 ? -16.677 -11.249 -0.403 1.00 49.91 71 GLY A C 1
ATOM 596 O O . GLY A 1 71 ? -17.108 -10.319 0.274 1.00 49.91 71 GLY A O 1
ATOM 597 N N . VAL A 1 72 ? -15.387 -11.305 -0.767 1.00 47.84 72 VAL A N 1
ATOM 598 C CA . VAL A 1 72 ? -14.405 -10.364 -0.194 1.00 47.84 72 VAL A CA 1
ATOM 599 C C . VAL A 1 72 ? -13.285 -9.914 -1.145 1.00 47.84 72 VAL A C 1
ATOM 601 O O . VAL A 1 72 ? -12.196 -9.571 -0.682 1.00 47.84 72 VAL A O 1
ATOM 604 N N . GLU A 1 73 ? -13.520 -9.861 -2.457 1.00 49.50 73 GLU A N 1
ATOM 605 C CA . GLU A 1 73 ? -12.551 -9.212 -3.363 1.00 49.50 73 GLU A CA 1
ATOM 606 C C . GLU A 1 73 ? -12.303 -7.741 -2.963 1.00 49.50 73 GLU A C 1
ATOM 608 O O . GLU A 1 73 ? -11.169 -7.273 -2.996 1.00 49.50 73 GLU A O 1
ATOM 613 N N . GLU A 1 74 ? -13.303 -7.047 -2.408 1.00 47.75 74 GLU A N 1
ATOM 614 C CA . GLU A 1 74 ? -13.174 -5.635 -2.021 1.00 47.75 74 GLU A CA 1
ATOM 615 C C . GLU A 1 74 ? -12.398 -5.350 -0.718 1.00 47.75 74 GLU A C 1
ATOM 617 O O . GLU A 1 74 ? -11.820 -4.269 -0.584 1.00 47.75 74 GLU A O 1
ATOM 622 N N . LYS A 1 75 ? -12.351 -6.256 0.279 1.00 49.75 75 LYS A N 1
ATOM 623 C CA . LYS A 1 75 ? -11.693 -5.914 1.571 1.00 49.75 75 LYS A CA 1
ATOM 624 C C . LYS A 1 75 ? -10.191 -6.183 1.597 1.00 49.75 75 LYS A C 1
ATOM 626 O O . LYS A 1 75 ? -9.507 -5.600 2.440 1.00 49.75 75 LYS A O 1
ATOM 631 N N . LEU A 1 76 ? -9.660 -7.026 0.707 1.00 48.50 76 LEU A N 1
ATOM 632 C CA . LEU A 1 76 ? -8.219 -7.318 0.674 1.00 48.50 76 LEU A CA 1
ATOM 633 C C . LEU A 1 76 ? -7.395 -6.088 0.264 1.00 48.50 76 LEU A C 1
ATOM 635 O O . LEU A 1 76 ? -6.384 -5.811 0.908 1.00 48.50 76 LEU A O 1
ATOM 639 N N . TYR A 1 77 ? -7.899 -5.275 -0.670 1.00 46.53 77 TYR A N 1
ATOM 640 C CA . TYR A 1 77 ? -7.260 -4.018 -1.086 1.00 46.53 77 TYR A CA 1
ATOM 641 C C . TYR A 1 77 ? -7.193 -2.946 0.019 1.00 46.53 77 TYR A C 1
ATOM 643 O O . TYR A 1 77 ? -6.364 -2.043 -0.054 1.00 46.53 77 TYR A O 1
ATOM 651 N N . ARG A 1 78 ? -8.016 -3.034 1.078 1.00 44.28 78 ARG A N 1
ATOM 652 C CA . ARG A 1 78 ? -7.988 -2.069 2.198 1.00 44.28 78 ARG A CA 1
ATOM 653 C C . ARG A 1 78 ? -7.047 -2.451 3.339 1.00 44.28 78 ARG A C 1
ATOM 655 O O . ARG A 1 78 ? -6.600 -1.565 4.060 1.00 44.28 78 ARG A O 1
ATOM 662 N N . MET A 1 79 ? -6.777 -3.740 3.557 1.00 40.66 79 MET A N 1
ATOM 663 C CA . MET A 1 79 ? -5.968 -4.182 4.709 1.00 40.66 79 MET A CA 1
ATOM 664 C C . MET A 1 79 ? -4.462 -4.180 4.439 1.00 40.66 79 MET A C 1
ATOM 666 O O . MET A 1 79 ? -3.674 -4.145 5.382 1.00 40.66 79 MET A O 1
ATOM 670 N N . PHE A 1 80 ? -4.076 -4.180 3.167 1.00 46.25 80 PHE A N 1
ATOM 671 C CA . PHE A 1 80 ? -2.724 -3.898 2.714 1.00 46.25 80 PHE A CA 1
ATOM 672 C C . PHE A 1 80 ? -2.843 -2.810 1.657 1.00 46.25 80 PHE A C 1
ATOM 674 O O . PHE A 1 80 ? -2.928 -3.141 0.476 1.00 46.25 80 PHE A O 1
ATOM 681 N N . PRO A 1 81 ? -2.887 -1.519 2.034 1.00 41.47 81 PRO A N 1
ATOM 682 C CA . PRO A 1 81 ? -2.526 -0.511 1.067 1.00 41.47 81 PRO A CA 1
ATOM 683 C C . PRO A 1 81 ? -1.073 -0.826 0.715 1.00 41.47 81 PRO A C 1
ATOM 685 O O . PRO A 1 81 ? -0.154 -0.549 1.493 1.00 41.47 81 PRO A O 1
ATOM 688 N N . GLU A 1 82 ? -0.855 -1.464 -0.436 1.00 45.97 82 GLU A N 1
ATOM 689 C CA . GLU A 1 82 ? 0.394 -1.256 -1.145 1.00 45.97 82 GLU A CA 1
ATOM 690 C C . GLU A 1 82 ? 0.645 0.242 -1.071 1.00 45.97 82 GLU A C 1
ATOM 692 O O . GLU A 1 82 ? -0.261 1.055 -1.289 1.00 45.97 82 GLU A O 1
ATOM 697 N N . LYS A 1 83 ? 1.853 0.607 -0.649 1.00 41.34 83 LYS A N 1
ATOM 698 C CA . LYS A 1 83 ? 2.332 1.973 -0.750 1.00 41.34 83 LYS A CA 1
ATOM 699 C C . LYS A 1 83 ? 2.361 2.291 -2.243 1.00 41.34 83 LYS A C 1
ATOM 701 O O . LYS A 1 83 ? 3.412 2.243 -2.869 1.00 41.34 83 LYS A O 1
ATOM 706 N N . PHE A 1 84 ? 1.207 2.607 -2.819 1.00 40.88 84 PHE A N 1
ATOM 707 C CA . PHE A 1 84 ? 1.118 3.385 -4.025 1.00 40.88 84 PHE A CA 1
ATOM 708 C C . PHE A 1 84 ? 1.702 4.731 -3.620 1.00 40.88 84 PHE A C 1
ATOM 710 O O . PHE A 1 84 ? 1.015 5.636 -3.145 1.00 40.88 84 PHE A O 1
ATOM 717 N N . ALA A 1 85 ? 3.024 4.837 -3.777 1.00 43.84 85 ALA A N 1
ATOM 718 C CA . ALA A 1 85 ? 3.628 6.063 -4.240 1.00 43.84 85 ALA A CA 1
ATOM 719 C C . ALA A 1 85 ? 2.634 6.658 -5.230 1.00 43.84 85 ALA A C 1
ATOM 721 O O . ALA A 1 85 ? 2.205 5.953 -6.148 1.00 43.84 85 ALA A O 1
ATOM 722 N N . LYS A 1 86 ? 2.183 7.885 -4.954 1.00 42.34 86 LYS A N 1
ATOM 723 C CA . LYS A 1 86 ? 1.296 8.650 -5.826 1.00 42.34 86 LYS A CA 1
ATOM 724 C C . LYS A 1 86 ? 1.793 8.419 -7.247 1.00 42.34 86 LYS A C 1
ATOM 726 O O . LYS A 1 86 ? 2.835 8.962 -7.612 1.00 42.34 86 LYS A O 1
ATOM 731 N N . ARG A 1 87 ? 1.115 7.561 -8.018 1.00 43.34 87 ARG A N 1
ATOM 732 C CA . ARG A 1 87 ? 1.390 7.465 -9.443 1.00 43.34 87 ARG A CA 1
ATOM 733 C C . ARG A 1 87 ? 1.079 8.871 -9.919 1.00 43.34 87 ARG A C 1
ATOM 735 O O . ARG A 1 87 ? -0.068 9.309 -9.823 1.00 43.34 87 ARG A O 1
ATOM 742 N N . ARG A 1 88 ? 2.118 9.622 -10.302 1.00 42.31 88 ARG A N 1
ATOM 743 C CA . ARG A 1 88 ? 1.922 10.820 -11.114 1.00 42.31 88 ARG A CA 1
ATOM 744 C C . ARG A 1 88 ? 0.959 10.379 -12.207 1.00 42.31 88 ARG A C 1
ATOM 746 O O . ARG A 1 88 ? 1.151 9.290 -12.753 1.00 42.31 88 ARG A O 1
ATOM 753 N N . LYS A 1 89 ? -0.098 11.155 -12.452 1.00 36.94 89 LYS A N 1
ATOM 754 C CA . LYS A 1 89 ? -0.894 10.983 -13.665 1.00 36.94 89 LYS A CA 1
ATOM 755 C C . LYS A 1 89 ? 0.121 10.993 -14.803 1.00 36.94 89 LYS A C 1
ATOM 757 O O . LYS A 1 89 ? 0.719 12.030 -15.070 1.00 36.94 89 LYS A O 1
ATOM 762 N N . PHE A 1 90 ? 0.419 9.818 -15.342 1.00 36.56 90 PHE A N 1
ATOM 763 C CA . PHE A 1 90 ? 1.169 9.720 -16.571 1.00 36.56 90 PHE A CA 1
ATOM 764 C C . PHE A 1 90 ? 0.161 10.190 -17.602 1.00 36.56 90 PHE A C 1
ATOM 766 O O . PHE A 1 90 ? -0.865 9.543 -17.813 1.00 36.56 90 PHE A O 1
ATOM 773 N N . GLU A 1 91 ? 0.369 11.404 -18.089 1.00 42.75 91 GLU A N 1
ATOM 774 C CA . GLU A 1 91 ? -0.379 11.929 -19.211 1.00 42.75 91 GLU A CA 1
ATOM 775 C C . GLU A 1 91 ? -0.053 11.008 -20.384 1.00 42.75 91 GLU A C 1
ATOM 777 O O . GLU A 1 91 ? 1.070 10.974 -20.888 1.00 42.75 91 GLU A O 1
ATOM 782 N N . TYR A 1 92 ? -1.001 10.134 -20.707 1.00 42.59 92 TYR A N 1
ATOM 783 C CA . TYR A 1 92 ? -0.875 9.241 -21.840 1.00 42.59 92 TYR A CA 1
ATOM 784 C C . TYR A 1 92 ? -0.980 10.118 -23.083 1.00 42.59 92 TYR A C 1
ATOM 786 O O . TYR A 1 92 ? -2.072 10.565 -23.426 1.00 42.59 92 TYR A O 1
ATOM 794 N N . LYS A 1 93 ? 0.156 10.409 -23.722 1.00 46.72 93 LYS A N 1
ATOM 795 C CA . LYS A 1 93 ? 0.145 10.870 -25.108 1.00 46.72 93 LYS A CA 1
ATOM 796 C C . LYS A 1 93 ? -0.288 9.673 -25.960 1.00 46.72 93 LYS A C 1
ATOM 798 O O . LYS A 1 93 ? 0.409 8.657 -25.917 1.00 46.72 93 LYS A O 1
ATOM 803 N N . PRO A 1 94 ? -1.428 9.751 -26.668 1.00 45.25 94 PRO A N 1
ATOM 804 C CA . PRO A 1 94 ? -1.851 8.703 -27.583 1.00 45.25 94 PRO A CA 1
ATOM 805 C C . PRO A 1 94 ? -0.734 8.399 -28.575 1.00 45.25 94 PRO A C 1
ATOM 807 O O . PRO A 1 94 ? -0.110 9.306 -29.125 1.00 45.25 94 PRO A O 1
ATOM 810 N N . LEU A 1 95 ? -0.472 7.111 -28.766 1.00 44.97 95 LEU A N 1
ATOM 811 C CA . LEU A 1 95 ? 0.557 6.574 -29.650 1.00 44.97 95 LEU A CA 1
ATOM 812 C C . LEU A 1 95 ? 0.102 6.649 -31.125 1.00 44.97 95 LEU A C 1
ATOM 814 O O . LEU A 1 95 ? 0.146 5.663 -31.845 1.00 44.97 95 LEU A O 1
ATOM 818 N N . GLU A 1 96 ? -0.394 7.805 -31.565 1.00 55.56 96 GLU A N 1
ATOM 819 C CA . GLU A 1 96 ? -0.931 8.016 -32.921 1.00 55.56 96 GLU A CA 1
ATOM 820 C C . GLU A 1 96 ? 0.097 8.623 -33.892 1.00 55.56 96 GLU A C 1
ATOM 822 O O . GLU A 1 96 ? -0.253 8.992 -35.006 1.00 55.56 96 GLU A O 1
ATOM 827 N N . SER A 1 97 ? 1.380 8.694 -33.518 1.00 49.41 97 SER A N 1
ATOM 828 C CA . SER A 1 97 ? 2.448 9.136 -34.433 1.00 49.41 97 SER A CA 1
ATOM 829 C C . SER A 1 97 ? 3.694 8.248 -34.425 1.00 49.41 97 SER A C 1
ATOM 831 O O . SER A 1 97 ? 4.788 8.721 -34.736 1.00 49.41 97 SER A O 1
ATOM 833 N N . LEU A 1 98 ? 3.566 6.971 -34.053 1.00 47.75 98 LEU A N 1
ATOM 834 C CA . LEU A 1 98 ? 4.593 6.019 -34.462 1.00 47.75 98 LEU A CA 1
ATOM 835 C C . LEU A 1 98 ? 4.345 5.718 -35.932 1.00 47.75 98 LEU A C 1
ATOM 837 O O . LEU A 1 98 ? 3.370 5.053 -36.281 1.00 47.75 98 LEU A O 1
ATOM 841 N N . GLU A 1 99 ? 5.208 6.281 -36.774 1.00 69.44 99 GLU A N 1
ATOM 842 C CA . GLU A 1 99 ? 5.321 5.888 -38.169 1.00 69.44 99 GLU A CA 1
ATOM 843 C C . GLU A 1 99 ? 5.389 4.354 -38.237 1.00 69.44 99 GLU A C 1
ATOM 845 O O . GLU A 1 99 ? 6.056 3.736 -37.395 1.00 69.44 99 GLU A O 1
ATOM 850 N N . PRO A 1 100 ? 4.650 3.723 -39.165 1.00 55.06 100 PRO A N 1
ATOM 851 C CA . PRO A 1 100 ? 4.668 2.280 -39.323 1.00 55.06 100 PRO A CA 1
ATOM 852 C C . PRO A 1 100 ? 6.113 1.799 -39.442 1.00 55.06 100 PRO A C 1
ATOM 854 O O . PRO A 1 100 ? 6.821 2.188 -40.366 1.00 55.06 100 PRO A O 1
ATOM 857 N N . LEU A 1 101 ? 6.555 0.967 -38.496 1.00 55.19 101 LEU A N 1
ATOM 858 C CA . LEU A 1 101 ? 7.797 0.227 -38.660 1.00 55.19 101 LEU A CA 1
ATOM 859 C C . LEU A 1 101 ? 7.636 -0.611 -39.924 1.00 55.19 101 LEU A C 1
ATOM 861 O O . LEU A 1 101 ? 6.729 -1.446 -39.997 1.00 55.19 101 LEU A O 1
ATOM 865 N N . GLU A 1 102 ? 8.477 -0.331 -40.917 1.00 68.44 102 GLU A N 1
ATOM 866 C CA . GLU A 1 102 ? 8.485 -1.087 -42.157 1.00 68.44 102 GLU A CA 1
ATOM 867 C C . GLU A 1 102 ? 8.607 -2.587 -41.845 1.00 68.44 102 GLU A C 1
ATOM 869 O O . GLU A 1 102 ? 9.364 -2.972 -40.942 1.00 68.44 102 GLU A O 1
ATOM 874 N N . PRO A 1 103 ? 7.843 -3.447 -42.540 1.00 56.03 103 PRO A N 1
ATOM 875 C CA . PRO A 1 103 ? 7.916 -4.883 -42.347 1.00 56.03 103 PRO A CA 1
ATOM 876 C C . PRO A 1 103 ? 9.356 -5.374 -42.512 1.00 56.03 103 PRO A C 1
ATOM 878 O O . PRO A 1 103 ? 9.979 -5.205 -43.558 1.00 56.03 103 PRO A O 1
ATOM 881 N N . LEU A 1 104 ? 9.868 -6.028 -41.471 1.00 51.66 104 LEU A N 1
ATOM 882 C CA . LEU A 1 104 ? 11.142 -6.751 -41.432 1.00 51.66 104 LEU A CA 1
ATOM 883 C C . LEU A 1 104 ? 11.075 -8.034 -42.293 1.00 51.66 104 LEU A C 1
ATOM 885 O O . LEU A 1 104 ? 11.380 -9.130 -41.833 1.00 51.66 104 LEU A O 1
ATOM 889 N N . GLU A 1 105 ? 10.645 -7.911 -43.548 1.00 53.53 105 GLU A N 1
ATOM 890 C CA . GLU A 1 105 ? 10.553 -9.013 -44.516 1.00 53.53 105 GLU A CA 1
ATOM 891 C C . GLU A 1 105 ? 11.824 -9.161 -45.375 1.00 53.53 105 GLU A C 1
ATOM 893 O O . GLU A 1 105 ? 11.932 -10.098 -46.159 1.00 53.53 105 GLU A O 1
ATOM 898 N N . SER A 1 106 ? 12.840 -8.310 -45.194 1.00 54.28 106 SER A N 1
ATOM 899 C CA . SER A 1 106 ? 14.059 -8.312 -46.021 1.00 54.28 106 SER A CA 1
ATOM 9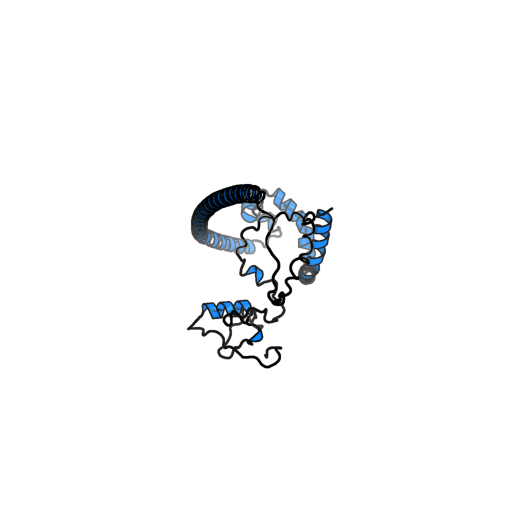00 C C . SER A 1 106 ? 15.263 -9.083 -45.451 1.00 54.28 106 SER A C 1
ATOM 902 O O . SER A 1 106 ? 16.307 -9.121 -46.096 1.00 54.28 106 SER A O 1
ATOM 904 N N . LEU A 1 107 ? 15.152 -9.747 -44.291 1.00 51.41 107 LEU A N 1
ATOM 905 C CA . LEU A 1 107 ? 16.290 -10.431 -43.634 1.00 51.41 107 LEU A CA 1
ATOM 906 C C . LEU A 1 107 ? 16.226 -11.973 -43.629 1.00 51.41 107 LEU A C 1
ATOM 908 O O . LEU A 1 107 ? 17.056 -12.617 -42.993 1.00 51.41 107 LEU A O 1
ATOM 912 N N . ALA A 1 108 ? 15.284 -12.584 -44.358 1.00 50.25 108 ALA A N 1
ATOM 913 C CA . ALA A 1 108 ? 15.094 -14.043 -44.393 1.00 50.25 108 ALA A CA 1
ATOM 914 C C . ALA A 1 108 ? 15.563 -14.741 -45.693 1.00 50.25 108 ALA A C 1
ATOM 916 O O . ALA A 1 108 ? 15.210 -15.896 -45.929 1.00 50.25 108 ALA A O 1
ATOM 917 N N . HIS A 1 109 ? 16.374 -14.094 -46.535 1.00 56.25 109 HIS A N 1
ATOM 918 C CA . HIS A 1 109 ? 17.016 -14.729 -47.699 1.00 56.25 109 HIS A CA 1
ATOM 919 C C . HIS A 1 109 ? 18.542 -14.695 -47.576 1.00 56.25 109 HIS A C 1
ATOM 921 O O . HIS A 1 109 ? 19.243 -14.045 -48.341 1.00 56.25 109 HIS A O 1
ATOM 927 N N . LEU A 1 110 ? 19.061 -15.434 -46.597 1.00 49.94 110 LEU A N 1
ATOM 928 C CA . LEU A 1 110 ? 20.398 -16.012 -46.694 1.00 49.94 110 LEU A CA 1
ATOM 929 C C . LEU A 1 110 ? 20.210 -17.506 -46.936 1.00 49.94 110 LEU A C 1
ATOM 931 O O . LEU A 1 110 ? 20.183 -18.315 -46.008 1.00 49.94 110 LEU A O 1
ATOM 935 N N . GLU A 1 111 ? 20.004 -17.856 -48.205 1.00 59.53 111 GLU A N 1
ATOM 936 C CA . GLU A 1 111 ? 20.180 -19.234 -48.641 1.00 59.53 111 GLU A CA 1
ATOM 937 C C . GLU A 1 111 ? 21.658 -19.618 -48.456 1.00 59.53 111 GLU A C 1
ATOM 939 O O . GLU A 1 111 ? 22.543 -18.840 -48.824 1.00 59.53 111 GLU A O 1
ATOM 944 N N . PRO A 1 112 ? 21.962 -20.801 -47.898 1.00 53.81 112 PRO A N 1
ATOM 945 C CA . PRO A 1 112 ? 23.322 -21.314 -47.880 1.00 53.81 112 PRO A CA 1
ATOM 946 C C . PRO A 1 112 ? 23.762 -21.581 -49.324 1.00 53.81 112 PRO A C 1
ATOM 948 O O . PRO A 1 112 ? 23.300 -22.524 -49.972 1.00 53.81 112 PRO A O 1
ATOM 951 N N . SER A 1 113 ? 24.647 -20.725 -49.833 1.00 47.66 113 SER A N 1
ATOM 952 C CA . SER A 1 113 ? 25.248 -20.874 -51.149 1.00 47.66 113 SER A CA 1
ATOM 953 C C . SER A 1 113 ? 26.031 -22.186 -51.226 1.00 47.66 113 SER A C 1
ATOM 955 O O . SER A 1 113 ? 26.883 -22.518 -50.400 1.00 47.66 113 SER A O 1
ATOM 957 N N . LYS A 1 114 ? 25.679 -22.967 -52.246 1.00 56.28 114 LYS A N 1
ATOM 958 C CA . LYS A 1 114 ? 26.349 -24.196 -52.668 1.00 56.28 114 LYS A CA 1
ATOM 959 C C . LYS A 1 114 ? 27.824 -23.907 -52.999 1.00 56.28 114 LYS A C 1
ATOM 961 O O . LYS A 1 114 ? 28.088 -22.903 -53.658 1.00 56.28 114 LYS A O 1
ATOM 966 N N . PRO A 1 115 ? 28.766 -24.802 -52.658 1.00 57.44 115 PRO A N 1
ATOM 967 C CA . PRO A 1 115 ? 30.140 -24.697 -53.131 1.00 57.44 115 PRO A CA 1
ATOM 968 C C . PRO A 1 115 ? 30.185 -25.023 -54.631 1.00 57.44 115 PRO A C 1
ATOM 970 O O . PRO A 1 115 ? 29.984 -26.172 -55.029 1.00 57.44 115 PRO A O 1
ATOM 973 N N . SER A 1 116 ? 30.406 -24.010 -55.467 1.00 50.12 116 SER A N 1
ATOM 974 C CA . SER A 1 116 ? 30.763 -24.184 -56.875 1.00 50.12 116 SER A CA 1
ATOM 975 C C . SER A 1 116 ? 32.275 -24.343 -57.013 1.00 50.12 116 SER A C 1
ATOM 977 O O . SER A 1 116 ? 33.058 -23.626 -56.393 1.00 50.12 116 SER A O 1
ATOM 979 N N . THR A 1 117 ? 32.642 -25.333 -57.813 1.00 56.56 117 THR A N 1
ATOM 980 C CA . THR A 1 117 ? 33.984 -25.767 -58.200 1.00 56.56 117 THR A CA 1
ATOM 981 C C . THR A 1 117 ? 34.858 -24.664 -58.810 1.00 56.56 117 THR A C 1
ATOM 983 O O . THR A 1 117 ? 34.324 -23.686 -59.334 1.00 56.56 117 THR A O 1
ATOM 986 N N . PRO A 1 118 ? 36.193 -24.843 -58.769 1.00 67.75 118 PRO A N 1
ATOM 987 C CA . PRO A 1 118 ? 37.152 -23.916 -59.344 1.00 67.75 118 PRO A CA 1
ATOM 988 C C . PRO A 1 118 ? 37.277 -24.183 -60.844 1.00 67.75 118 PRO A C 1
ATOM 990 O O . PRO A 1 118 ? 37.558 -25.314 -61.225 1.00 67.75 118 PRO A O 1
ATOM 993 N N . ASP A 1 119 ? 37.097 -23.161 -61.673 1.00 52.25 119 ASP A N 1
ATOM 994 C CA . ASP A 1 119 ? 37.713 -23.147 -62.995 1.00 52.25 119 ASP A CA 1
ATOM 995 C C . ASP A 1 119 ? 38.136 -21.727 -63.371 1.00 52.25 119 ASP A C 1
ATOM 997 O O . ASP A 1 119 ? 37.394 -20.751 -63.248 1.00 52.25 119 ASP A O 1
ATOM 1001 N N . GLU A 1 120 ? 39.401 -21.692 -63.759 1.00 62.62 120 GLU A N 1
ATOM 1002 C CA . GLU A 1 120 ? 40.208 -20.653 -64.375 1.00 62.62 120 GLU A CA 1
ATOM 1003 C C . GLU A 1 120 ? 39.445 -19.660 -65.265 1.00 62.62 120 GLU A C 1
ATOM 1005 O O . GLU A 1 120 ? 38.837 -20.037 -66.263 1.00 62.62 120 GLU A O 1
ATOM 1010 N N . ALA A 1 121 ? 39.610 -18.364 -64.984 1.00 48.31 121 ALA A N 1
ATOM 1011 C CA . ALA A 1 121 ? 39.865 -17.367 -66.021 1.00 48.31 121 ALA A CA 1
ATOM 1012 C C . ALA A 1 121 ? 40.497 -16.107 -65.414 1.00 48.31 121 ALA A C 1
ATOM 1014 O O . ALA A 1 121 ? 40.230 -15.717 -64.282 1.00 48.31 121 ALA A O 1
ATOM 1015 N N . GLU A 1 122 ? 41.383 -15.534 -66.210 1.00 56.06 122 GLU A N 1
ATOM 1016 C CA . GLU A 1 122 ? 42.479 -14.636 -65.881 1.00 56.06 122 GLU A CA 1
ATOM 1017 C C . GLU A 1 122 ? 42.130 -13.222 -65.372 1.00 56.06 122 GLU A C 1
ATOM 1019 O O . GLU A 1 122 ? 41.012 -12.732 -65.544 1.00 56.06 122 GLU A O 1
ATOM 1024 N N . PRO A 1 123 ? 43.130 -12.548 -64.765 1.00 69.75 123 PRO A N 1
ATOM 1025 C CA . PRO A 1 123 ? 42.998 -11.259 -64.112 1.00 69.75 123 PRO A CA 1
ATOM 1026 C C . PRO A 1 123 ? 43.307 -10.123 -65.086 1.00 69.75 123 PRO A C 1
ATOM 1028 O O . PRO A 1 123 ? 44.332 -10.151 -65.757 1.00 69.75 123 PRO A O 1
ATOM 1031 N N . LEU A 1 124 ? 42.472 -9.089 -65.118 1.00 53.50 124 LEU A N 1
ATOM 1032 C CA . LEU A 1 124 ? 42.816 -7.765 -65.643 1.00 53.50 124 LEU A CA 1
ATOM 1033 C C . LEU A 1 124 ? 41.636 -6.848 -65.351 1.00 53.50 124 LEU A C 1
ATOM 1035 O O . LEU A 1 124 ? 40.648 -6.913 -66.058 1.00 53.50 124 LEU A O 1
ATOM 1039 N N . PHE A 1 125 ? 41.718 -6.054 -64.288 1.00 52.75 125 PHE A N 1
ATOM 1040 C CA . PHE A 1 125 ? 41.508 -4.606 -64.323 1.00 52.75 125 PHE A CA 1
ATOM 1041 C C . PHE A 1 125 ? 41.989 -4.062 -62.981 1.00 52.75 125 PHE A C 1
ATOM 1043 O O . PHE A 1 125 ? 41.391 -4.285 -61.934 1.00 52.75 125 PHE A O 1
ATOM 1050 N N . ALA A 1 126 ? 43.154 -3.430 -63.060 1.00 54.41 126 ALA A N 1
ATOM 1051 C CA . ALA A 1 126 ? 43.803 -2.727 -61.981 1.00 54.41 126 ALA A CA 1
ATOM 1052 C C . ALA A 1 126 ? 42.920 -1.567 -61.500 1.00 54.41 126 ALA A C 1
ATOM 1054 O O . ALA A 1 126 ? 42.504 -0.727 -62.296 1.00 54.41 126 ALA A O 1
ATOM 1055 N N . ASP A 1 127 ? 42.692 -1.577 -60.193 1.00 58.88 127 ASP A N 1
ATOM 1056 C CA . ASP A 1 127 ? 43.051 -0.532 -59.245 1.00 58.88 127 ASP A CA 1
ATOM 1057 C C . ASP A 1 127 ? 42.607 0.910 -59.518 1.00 58.88 127 ASP A C 1
ATOM 1059 O O . ASP A 1 127 ? 43.028 1.544 -60.490 1.00 58.88 127 ASP A O 1
ATOM 1063 N N . LYS A 1 128 ? 41.966 1.451 -58.467 1.00 59.66 128 LYS A N 1
ATOM 1064 C CA . LYS A 1 128 ? 42.043 2.829 -57.934 1.00 59.66 128 LYS A CA 1
ATOM 1065 C C . LYS A 1 128 ? 40.705 3.562 -57.874 1.00 59.66 128 LYS A C 1
ATOM 1067 O O . LYS A 1 128 ? 40.616 4.647 -58.419 1.00 59.66 128 LYS A O 1
ATOM 1072 N N . ASP A 1 129 ? 39.721 3.035 -57.149 1.00 57.69 129 ASP A N 1
ATOM 1073 C CA . ASP A 1 129 ? 38.628 3.878 -56.621 1.00 57.69 129 ASP A CA 1
ATOM 1074 C C . ASP A 1 129 ? 38.127 3.458 -55.214 1.00 57.69 129 ASP A C 1
ATOM 1076 O O . ASP A 1 129 ? 37.301 4.152 -54.623 1.00 57.69 129 ASP A O 1
ATOM 1080 N N . ASP A 1 130 ? 38.668 2.390 -54.608 1.00 58.00 130 ASP A N 1
ATOM 1081 C CA . ASP A 1 130 ? 38.170 1.860 -53.322 1.00 58.00 130 ASP A CA 1
ATOM 1082 C C . ASP A 1 130 ? 38.641 2.628 -52.067 1.00 58.00 130 ASP A C 1
ATOM 1084 O O . ASP A 1 130 ? 38.095 2.428 -50.981 1.00 58.00 130 ASP A O 1
ATOM 1088 N N . ASP A 1 131 ? 39.604 3.549 -52.182 1.00 59.72 131 ASP A N 1
ATOM 1089 C CA . ASP A 1 131 ? 40.174 4.240 -51.009 1.00 59.72 131 ASP A CA 1
ATOM 1090 C C . ASP A 1 131 ? 39.245 5.323 -50.417 1.00 59.72 131 ASP A C 1
ATOM 1092 O O . ASP A 1 131 ? 39.335 5.650 -49.235 1.00 59.72 131 ASP A O 1
ATOM 1096 N N . ILE A 1 132 ? 38.300 5.867 -51.195 1.00 63.16 132 ILE A N 1
ATOM 1097 C CA . ILE A 1 132 ? 37.443 6.980 -50.733 1.00 63.16 132 ILE A CA 1
ATOM 1098 C C . ILE A 1 132 ? 36.277 6.483 -49.857 1.00 63.16 132 ILE A C 1
ATOM 1100 O O . ILE A 1 132 ? 35.796 7.207 -48.982 1.00 63.16 132 ILE A O 1
ATOM 1104 N N . SER A 1 133 ? 35.825 5.237 -50.038 1.00 66.69 133 SER A N 1
ATOM 1105 C CA . SER A 1 133 ? 34.682 4.703 -49.279 1.00 66.69 133 SER A CA 1
ATOM 1106 C C . SER A 1 133 ? 35.015 4.469 -47.800 1.00 66.69 133 SER A C 1
ATOM 1108 O O . SER A 1 133 ? 34.154 4.655 -46.937 1.00 66.69 133 SER A O 1
ATOM 1110 N N . PHE A 1 134 ? 36.267 4.122 -47.487 1.00 70.62 134 PHE A N 1
ATOM 1111 C CA . PHE A 1 134 ? 36.699 3.806 -46.123 1.00 70.62 134 PHE A CA 1
ATOM 1112 C C . PHE A 1 134 ? 36.800 5.054 -45.223 1.00 70.62 134 PHE A C 1
ATOM 1114 O O . PHE A 1 134 ? 36.434 5.025 -44.044 1.00 70.62 134 PHE A O 1
ATOM 1121 N N . GLU A 1 135 ? 37.220 6.200 -45.768 1.00 76.19 135 GLU A N 1
ATOM 1122 C CA . GLU A 1 135 ? 37.315 7.451 -44.999 1.00 76.19 135 GLU A CA 1
ATOM 1123 C C . GLU A 1 135 ? 35.941 8.009 -44.588 1.00 76.19 135 GLU A C 1
ATOM 1125 O O . GLU A 1 135 ? 35.781 8.544 -43.487 1.00 76.19 135 GLU A O 1
ATOM 1130 N N . ILE A 1 136 ? 34.913 7.844 -45.426 1.00 78.62 136 ILE A N 1
ATOM 1131 C CA . ILE A 1 136 ? 33.553 8.314 -45.112 1.00 78.62 136 ILE A CA 1
ATOM 1132 C C . ILE A 1 136 ? 32.925 7.470 -43.994 1.00 78.62 136 ILE A C 1
ATOM 1134 O O . ILE A 1 136 ? 32.209 8.001 -43.138 1.00 78.62 136 ILE A O 1
ATOM 1138 N N . GLU A 1 137 ? 33.191 6.165 -43.984 1.00 83.44 137 GLU A N 1
ATOM 1139 C CA . GLU A 1 137 ? 32.637 5.239 -42.995 1.00 83.44 137 GLU A CA 1
ATOM 1140 C C . GLU A 1 137 ? 33.241 5.474 -41.602 1.00 83.44 137 GLU A C 1
ATOM 1142 O O . GLU A 1 137 ? 32.504 5.651 -40.628 1.00 83.44 137 GLU A O 1
ATOM 1147 N N . THR A 1 138 ? 34.563 5.654 -41.525 1.00 88.69 138 THR A N 1
ATOM 1148 C CA . THR A 1 138 ? 35.257 5.978 -40.263 1.00 88.69 138 THR A CA 1
ATOM 1149 C C . THR A 1 138 ? 34.844 7.335 -39.673 1.00 88.69 138 THR A C 1
ATOM 1151 O O . THR A 1 138 ? 34.806 7.499 -38.449 1.00 88.69 138 THR A O 1
ATOM 1154 N N . SER A 1 139 ? 34.479 8.317 -40.508 1.00 92.19 139 SER A N 1
ATOM 1155 C CA . SER A 1 139 ? 33.965 9.608 -40.028 1.00 92.19 139 SER A CA 1
ATOM 1156 C C . SER A 1 139 ? 32.588 9.484 -39.369 1.00 92.19 139 SER A C 1
ATOM 1158 O O . SER A 1 139 ? 32.345 10.113 -38.337 1.00 92.19 139 SER A O 1
ATOM 1160 N N . LYS A 1 140 ? 31.680 8.684 -39.943 1.00 94.19 140 LYS A N 1
ATOM 1161 C CA . LYS A 1 140 ? 30.335 8.466 -39.382 1.00 94.19 140 LYS A CA 1
ATOM 1162 C C . LYS A 1 140 ? 30.387 7.668 -38.084 1.00 94.19 140 LYS A C 1
ATOM 1164 O O . LYS A 1 140 ? 29.639 7.967 -37.156 1.00 94.19 140 LYS A O 1
ATOM 1169 N N . GLU A 1 141 ? 31.283 6.688 -38.005 1.00 94.81 141 GLU A N 1
ATOM 1170 C CA . GLU A 1 141 ? 31.495 5.897 -36.793 1.00 94.81 141 GLU A CA 1
ATOM 1171 C C . GLU A 1 141 ? 31.992 6.767 -35.630 1.00 94.81 141 GLU A C 1
ATOM 1173 O O . GLU A 1 141 ? 31.466 6.675 -34.521 1.00 94.81 141 GLU A O 1
ATOM 1178 N N . ARG A 1 142 ? 32.920 7.699 -35.892 1.00 94.75 142 ARG A N 1
ATOM 1179 C CA . ARG A 1 142 ? 33.387 8.656 -34.877 1.00 94.75 142 ARG A CA 1
ATOM 1180 C C . ARG A 1 142 ? 32.264 9.569 -34.378 1.00 94.75 142 ARG A C 1
ATOM 1182 O O . ARG A 1 142 ? 32.125 9.750 -33.173 1.00 94.75 142 ARG A O 1
ATOM 1189 N N . GLU A 1 143 ? 31.434 10.099 -35.280 1.00 96.56 143 GLU A N 1
ATOM 1190 C CA . GLU A 1 143 ? 30.286 10.937 -34.899 1.00 96.56 143 GLU A CA 1
ATOM 1191 C C . GLU A 1 143 ? 29.257 10.151 -34.065 1.00 96.56 143 GLU A C 1
ATOM 1193 O O . GLU A 1 143 ? 28.673 10.677 -33.113 1.00 96.56 143 GLU A O 1
ATOM 1198 N N . LEU A 1 144 ? 29.027 8.877 -34.403 1.00 97.00 144 LEU A N 1
ATOM 1199 C CA . LEU A 1 144 ? 28.149 8.001 -33.631 1.00 97.00 144 LEU A CA 1
ATOM 1200 C C . LEU A 1 144 ? 28.718 7.745 -32.230 1.00 97.00 144 LEU A C 1
ATOM 1202 O O . LEU A 1 144 ? 27.976 7.842 -31.251 1.00 97.00 144 LEU A O 1
ATOM 1206 N N . GLN A 1 145 ? 30.021 7.479 -32.127 1.00 96.69 145 GLN A N 1
ATOM 1207 C CA . GLN A 1 145 ? 30.685 7.246 -30.848 1.00 96.69 145 GLN A CA 1
ATOM 1208 C C . GLN A 1 145 ? 30.617 8.484 -29.942 1.00 96.69 145 GLN A C 1
ATOM 1210 O O . GLN A 1 145 ? 30.242 8.369 -28.779 1.00 96.69 145 GLN A O 1
ATOM 1215 N N . GLU A 1 146 ? 30.849 9.684 -30.480 1.00 97.94 146 GLU A N 1
ATOM 1216 C CA . GLU A 1 146 ? 30.704 10.935 -29.721 1.00 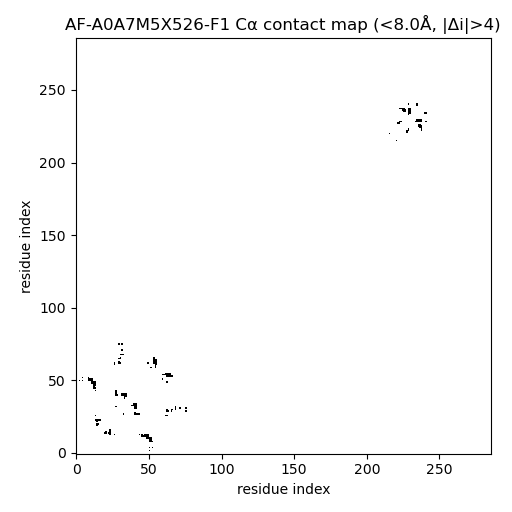97.94 146 GLU A CA 1
ATOM 1217 C C . GLU A 1 146 ? 29.271 11.140 -29.194 1.00 97.94 146 GLU A C 1
ATOM 1219 O O . GLU A 1 146 ? 29.067 11.627 -28.076 1.00 97.94 146 GLU A O 1
ATOM 1224 N N . LYS A 1 147 ? 28.252 10.742 -29.969 1.00 98.38 147 LYS A N 1
ATOM 1225 C CA . LYS A 1 147 ? 26.849 10.785 -29.522 1.00 98.38 147 LYS A CA 1
ATOM 1226 C C . LYS A 1 147 ? 26.574 9.783 -28.404 1.00 98.38 147 LYS A C 1
ATOM 1228 O O . LYS A 1 147 ? 25.828 10.125 -27.483 1.00 98.38 147 LYS A O 1
ATOM 1233 N N . ILE A 1 148 ? 27.151 8.583 -28.473 1.00 97.75 148 ILE A N 1
ATOM 1234 C CA . ILE A 1 148 ? 27.039 7.565 -27.419 1.00 97.75 148 ILE A CA 1
ATOM 1235 C C . ILE A 1 148 ? 27.660 8.097 -26.127 1.00 97.75 148 ILE A C 1
ATOM 1237 O O . ILE A 1 148 ? 26.963 8.172 -25.116 1.00 97.75 148 ILE A O 1
ATOM 1241 N N . ASP A 1 149 ? 28.897 8.589 -26.180 1.00 98.12 149 ASP A N 1
ATOM 1242 C CA . ASP A 1 149 ? 29.608 9.121 -25.013 1.00 98.12 149 ASP A CA 1
ATOM 1243 C C . ASP A 1 149 ? 28.847 10.301 -24.374 1.00 98.12 149 ASP A C 1
ATOM 1245 O O . ASP A 1 149 ? 28.722 10.414 -23.149 1.00 98.12 149 ASP A O 1
ATOM 1249 N N . LEU A 1 150 ? 28.262 11.179 -25.200 1.00 98.06 150 LEU A N 1
ATOM 1250 C CA . LEU A 1 150 ? 27.433 12.288 -24.726 1.00 98.06 150 LEU A CA 1
ATOM 1251 C C . LEU A 1 150 ? 26.147 11.805 -24.037 1.00 98.06 150 LEU A C 1
ATOM 1253 O O . LEU A 1 150 ? 25.718 12.400 -23.041 1.00 98.06 150 LEU A O 1
ATOM 1257 N N . LEU A 1 151 ? 25.503 10.763 -24.567 1.00 98.12 151 LEU A N 1
ATOM 1258 C CA . LEU A 1 151 ? 24.300 10.175 -23.977 1.00 98.12 151 LEU A CA 1
ATOM 1259 C C . LEU A 1 151 ? 24.615 9.452 -22.667 1.00 98.12 151 LEU A C 1
ATOM 1261 O O . LEU A 1 151 ? 23.873 9.621 -21.700 1.00 98.12 151 LEU A O 1
ATOM 1265 N N . GLU A 1 152 ? 25.724 8.719 -22.600 1.00 98.00 152 GLU A N 1
ATOM 1266 C CA . GLU A 1 152 ? 26.193 8.073 -21.374 1.00 98.00 152 GLU A CA 1
ATOM 1267 C C . GLU A 1 152 ? 26.493 9.104 -20.286 1.00 98.00 152 GLU A C 1
ATOM 1269 O O . GLU A 1 152 ? 26.023 8.966 -19.151 1.00 98.00 152 GLU A O 1
ATOM 1274 N N . LYS A 1 153 ? 27.166 10.204 -20.646 1.00 98.31 153 LYS A N 1
ATOM 1275 C CA . LYS A 1 153 ? 27.403 11.323 -19.732 1.00 98.31 153 LYS A CA 1
ATOM 1276 C C . LYS A 1 153 ? 26.091 11.909 -19.205 1.00 98.31 153 LYS A C 1
ATOM 1278 O O . LYS A 1 153 ? 25.913 12.002 -17.991 1.00 98.31 153 LYS A O 1
ATOM 1283 N N . LYS A 1 154 ? 25.135 12.234 -20.082 1.00 98.44 154 LYS A N 1
ATOM 1284 C CA . LYS A 1 154 ? 23.816 12.760 -19.674 1.00 98.44 154 LYS A CA 1
ATOM 1285 C C . LYS A 1 154 ? 23.043 11.781 -18.790 1.00 98.44 154 LYS A C 1
ATOM 1287 O O . LYS A 1 154 ? 22.382 12.199 -17.841 1.00 98.44 154 LYS A O 1
ATOM 1292 N N . ASN A 1 155 ? 23.124 10.484 -19.079 1.00 97.56 155 ASN A N 1
ATOM 1293 C CA . ASN A 1 155 ? 22.478 9.458 -18.269 1.00 97.56 155 ASN A CA 1
ATOM 1294 C C . ASN A 1 155 ? 23.112 9.375 -16.870 1.00 97.56 155 ASN A C 1
ATOM 1296 O O . ASN A 1 155 ? 22.393 9.303 -15.876 1.00 97.56 155 ASN A O 1
ATOM 1300 N N . SER A 1 156 ? 24.442 9.475 -16.772 1.00 97.88 156 SER A N 1
ATOM 1301 C CA . SER A 1 156 ? 25.148 9.502 -15.485 1.00 97.88 156 SER A CA 1
ATOM 1302 C C . SER A 1 156 ? 24.770 10.722 -14.627 1.00 97.88 156 SER A C 1
ATOM 1304 O O . SER A 1 156 ? 24.523 10.582 -13.427 1.00 97.88 156 SER A O 1
ATOM 1306 N N . GLU A 1 157 ? 24.617 11.899 -15.243 1.00 98.25 157 GLU A N 1
ATOM 1307 C CA . GLU A 1 157 ? 24.156 13.123 -14.574 1.00 98.25 157 GLU A CA 1
ATOM 1308 C C . GLU A 1 157 ? 22.712 12.976 -14.062 1.00 98.25 157 GLU A C 1
ATOM 1310 O O . GLU A 1 157 ? 22.423 13.309 -12.910 1.00 98.25 157 GLU A O 1
ATOM 1315 N N . LEU A 1 158 ? 21.815 12.401 -14.873 1.00 98.19 158 LEU A N 1
ATOM 1316 C CA . LEU A 1 158 ? 20.424 12.135 -14.485 1.00 98.19 158 LEU A CA 1
ATOM 1317 C C . LEU A 1 158 ? 20.310 11.127 -13.335 1.00 98.19 158 LEU A C 1
ATOM 1319 O O . LEU A 1 158 ? 19.478 11.311 -12.442 1.00 98.19 158 LEU A O 1
ATOM 1323 N N . ILE A 1 159 ? 21.134 10.075 -13.337 1.00 97.44 159 ILE A N 1
ATOM 1324 C CA . ILE A 1 159 ? 21.184 9.093 -12.246 1.00 97.44 159 ILE A CA 1
ATOM 1325 C C . ILE A 1 159 ? 21.618 9.783 -10.949 1.00 97.44 159 ILE A C 1
ATOM 1327 O O . ILE A 1 159 ? 20.934 9.646 -9.934 1.00 97.44 159 ILE A O 1
ATOM 1331 N N . SER A 1 160 ? 22.675 10.599 -10.992 1.00 97.44 160 SER A N 1
ATOM 1332 C CA . SER A 1 160 ? 23.146 11.351 -9.823 1.00 97.44 160 SER A CA 1
ATOM 1333 C C . SER A 1 160 ? 22.084 12.324 -9.285 1.00 97.44 160 SER A C 1
ATOM 1335 O O . SER A 1 160 ? 21.836 12.387 -8.076 1.00 97.44 160 SER A O 1
ATOM 1337 N N . GLU A 1 161 ? 21.378 13.037 -10.170 1.00 98.19 161 GLU A N 1
ATOM 1338 C CA . GLU A 1 161 ? 20.279 13.926 -9.776 1.00 98.19 161 GLU A CA 1
ATOM 1339 C C . GLU A 1 161 ? 19.120 13.148 -9.126 1.00 98.19 161 GLU A C 1
ATOM 1341 O O . GLU A 1 161 ? 18.518 13.594 -8.140 1.00 98.19 161 GLU A O 1
ATOM 1346 N N . PHE A 1 162 ? 18.798 11.967 -9.659 1.00 97.38 162 PHE A N 1
ATOM 1347 C CA . PHE A 1 162 ? 17.759 11.105 -9.110 1.00 97.38 162 PHE A CA 1
ATOM 1348 C C . PHE A 1 162 ? 18.130 10.582 -7.718 1.00 97.38 162 PHE A C 1
ATOM 1350 O O . PHE A 1 162 ? 17.307 10.661 -6.802 1.00 97.38 162 PHE A O 1
ATOM 1357 N N . GLU A 1 163 ? 19.365 10.124 -7.521 1.00 97.19 163 GLU A N 1
ATOM 1358 C CA . GLU A 1 163 ? 19.866 9.656 -6.224 1.00 97.19 163 GLU A CA 1
ATOM 1359 C C . GLU A 1 163 ? 19.829 10.762 -5.160 1.00 97.19 163 GLU A C 1
ATOM 1361 O O . GLU A 1 163 ? 19.348 10.539 -4.043 1.00 97.19 163 GLU A O 1
ATOM 1366 N N . ALA A 1 164 ? 20.212 11.993 -5.516 1.00 97.69 164 ALA A N 1
ATOM 1367 C CA . ALA A 1 164 ? 20.100 13.146 -4.624 1.00 97.69 164 ALA A CA 1
ATOM 1368 C C . ALA A 1 164 ? 18.636 13.432 -4.217 1.00 97.69 164 ALA A C 1
ATOM 1370 O O . ALA A 1 164 ? 18.335 13.724 -3.050 1.00 97.69 164 ALA A O 1
ATOM 1371 N N . LYS A 1 165 ? 17.684 13.301 -5.154 1.00 97.38 165 LYS A N 1
ATOM 1372 C CA . LYS A 1 165 ? 16.243 13.444 -4.868 1.00 97.38 165 LYS A CA 1
ATOM 1373 C C . LYS A 1 165 ? 15.711 12.320 -3.977 1.00 97.38 165 LYS A C 1
ATOM 1375 O O . LYS A 1 165 ? 14.901 12.586 -3.089 1.00 97.38 165 LYS A O 1
ATOM 1380 N N . VAL A 1 166 ? 16.163 11.083 -4.168 1.00 95.75 166 VAL A N 1
ATOM 1381 C CA . VAL A 1 166 ? 15.790 9.959 -3.294 1.00 95.75 166 VAL A CA 1
ATOM 1382 C C . VAL A 1 166 ? 16.290 10.205 -1.870 1.00 95.75 166 VAL A C 1
ATOM 1384 O O . VAL A 1 166 ? 15.495 10.144 -0.930 1.00 95.75 166 VAL A O 1
ATOM 1387 N N . TYR A 1 167 ? 17.553 10.601 -1.707 1.00 97.00 167 TYR A N 1
ATOM 1388 C CA . TYR A 1 167 ? 18.139 10.888 -0.397 1.00 97.00 167 TYR A CA 1
ATOM 1389 C C . TYR A 1 167 ? 17.389 11.996 0.367 1.00 97.00 167 TYR A C 1
ATOM 1391 O O . TYR A 1 167 ? 17.075 11.863 1.555 1.00 97.00 167 TYR A O 1
ATOM 1399 N N . THR A 1 168 ? 17.032 13.091 -0.314 1.00 95.69 168 THR A N 1
ATOM 1400 C CA . THR A 1 168 ? 16.250 14.180 0.304 1.00 95.69 168 THR A CA 1
ATOM 1401 C C . THR A 1 168 ? 14.844 13.730 0.718 1.00 95.69 168 THR A C 1
ATOM 1403 O O . THR A 1 168 ? 14.377 14.090 1.804 1.00 95.69 168 THR A O 1
ATOM 1406 N N . LEU A 1 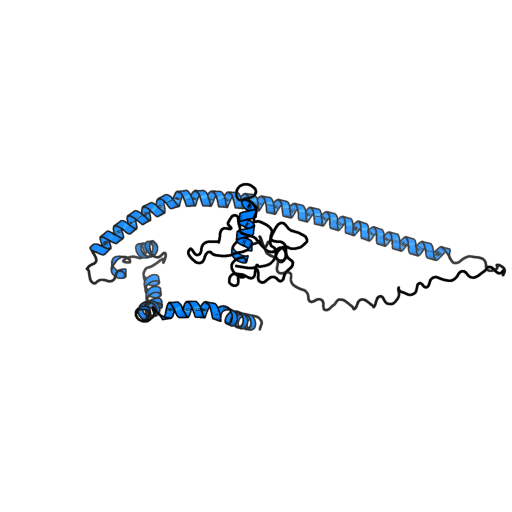169 ? 14.178 12.894 -0.086 1.00 93.31 169 LEU A N 1
ATOM 1407 C CA . LEU A 1 169 ? 12.874 12.321 0.261 1.00 93.31 169 LEU A CA 1
ATOM 1408 C C . LEU A 1 169 ? 12.950 11.387 1.474 1.00 93.31 169 LEU A C 1
ATOM 1410 O O . LEU A 1 169 ? 12.081 11.454 2.347 1.00 93.31 169 LEU A O 1
ATOM 1414 N N . GLU A 1 170 ? 13.978 10.546 1.568 1.00 94.88 170 GLU A N 1
ATOM 1415 C CA . GLU A 1 170 ? 14.182 9.658 2.716 1.00 94.88 170 GLU A CA 1
ATOM 1416 C C . GLU A 1 170 ? 14.404 10.440 4.014 1.00 94.88 170 GLU A C 1
ATOM 1418 O O . GLU A 1 170 ? 13.793 10.128 5.045 1.00 94.88 170 GLU A O 1
ATOM 1423 N N . LYS A 1 171 ? 15.198 11.517 3.953 1.00 96.00 171 LYS A N 1
ATOM 1424 C CA . LYS A 1 171 ? 15.404 12.436 5.080 1.00 96.00 171 LYS A CA 1
ATOM 1425 C C . LYS A 1 171 ? 14.082 13.051 5.553 1.00 96.00 171 LYS A C 1
ATOM 1427 O O . LYS A 1 171 ? 13.766 12.972 6.743 1.00 96.00 171 LYS A O 1
ATOM 1432 N N . ASN A 1 172 ? 13.273 13.573 4.629 1.00 93.50 172 ASN A N 1
ATOM 1433 C CA . ASN A 1 172 ? 11.970 14.168 4.947 1.00 93.50 172 ASN A CA 1
ATOM 1434 C C . ASN A 1 172 ? 10.993 13.139 5.544 1.00 93.50 172 ASN A C 1
ATOM 1436 O O . ASN A 1 172 ? 10.251 13.435 6.482 1.00 93.50 172 ASN A O 1
ATOM 1440 N N . ASN A 1 173 ? 11.004 11.902 5.043 1.00 89.00 173 ASN A N 1
ATOM 1441 C CA . ASN A 1 173 ? 10.130 10.839 5.537 1.00 89.00 173 ASN A CA 1
ATOM 1442 C C . ASN A 1 173 ? 10.523 10.375 6.956 1.00 89.00 173 ASN A C 1
ATOM 1444 O O . ASN A 1 173 ? 9.663 10.076 7.794 1.00 89.00 173 ASN A O 1
ATOM 1448 N N . SER A 1 174 ? 11.826 10.368 7.260 1.00 93.94 174 SER A N 1
ATOM 1449 C CA . SER A 1 174 ? 12.351 10.121 8.610 1.00 93.94 174 SER A CA 1
ATOM 1450 C C . SER A 1 174 ? 11.886 11.193 9.601 1.00 93.94 174 SER A C 1
ATOM 1452 O O . SER A 1 174 ? 11.425 10.872 10.701 1.00 93.94 174 SER A O 1
ATOM 1454 N N . GLU A 1 175 ? 11.924 12.465 9.201 1.00 94.25 175 GLU A N 1
ATOM 1455 C CA . GLU A 1 175 ? 11.440 13.584 10.013 1.00 94.25 175 GLU A CA 1
ATOM 1456 C C . GLU A 1 175 ? 9.923 13.524 10.244 1.00 94.25 175 GLU A C 1
ATOM 1458 O O . GLU A 1 175 ? 9.464 13.598 11.388 1.00 94.25 175 GLU A O 1
ATOM 1463 N N . LEU A 1 176 ? 9.139 13.260 9.194 1.00 90.69 176 LEU A N 1
ATOM 1464 C CA . LEU A 1 176 ? 7.692 13.072 9.309 1.00 90.69 176 LEU A CA 1
ATOM 1465 C C . LEU A 1 176 ? 7.345 11.929 10.273 1.00 90.69 176 LEU A C 1
ATOM 1467 O O . LEU A 1 176 ? 6.459 12.062 11.118 1.00 90.69 176 LEU A O 1
ATOM 1471 N N . THR A 1 177 ? 8.087 10.822 10.211 1.00 89.69 177 THR A N 1
ATOM 1472 C CA . THR A 1 177 ? 7.902 9.682 11.119 1.00 89.69 177 THR A CA 1
ATOM 1473 C C . THR A 1 177 ? 8.179 10.062 12.577 1.00 89.69 177 THR A C 1
ATOM 1475 O O . THR A 1 177 ? 7.455 9.625 13.479 1.00 89.69 177 THR A O 1
ATOM 1478 N N . LYS A 1 178 ? 9.198 10.894 12.841 1.00 93.81 178 LYS A N 1
ATOM 1479 C CA . LYS A 1 178 ? 9.467 11.431 14.188 1.00 93.81 178 LYS A CA 1
ATOM 1480 C C . LYS A 1 178 ? 8.314 12.318 14.665 1.00 93.81 178 LYS A C 1
ATOM 1482 O O . LYS A 1 178 ? 7.848 12.141 15.792 1.00 93.81 178 LYS A O 1
ATOM 1487 N N . ASN A 1 179 ? 7.794 13.185 13.798 1.00 88.44 179 ASN A N 1
ATOM 1488 C CA . ASN A 1 179 ? 6.671 14.070 14.116 1.00 88.44 179 ASN A CA 1
ATOM 1489 C C . ASN A 1 179 ? 5.391 13.287 14.431 1.00 88.44 179 ASN A C 1
ATOM 1491 O O . ASN A 1 179 ? 4.756 13.537 15.455 1.00 88.44 179 ASN A O 1
ATOM 1495 N N . VAL A 1 180 ? 5.059 12.264 13.639 1.00 85.69 180 VAL A N 1
ATOM 1496 C CA . VAL A 1 180 ? 3.907 11.382 13.898 1.00 85.69 180 VAL A CA 1
ATOM 1497 C C . VAL A 1 180 ? 4.052 10.651 15.236 1.00 85.69 180 VAL A C 1
ATOM 1499 O O . VAL A 1 180 ? 3.095 10.582 16.011 1.00 85.69 180 VAL A O 1
ATOM 1502 N N . LYS A 1 181 ? 5.247 10.140 15.564 1.00 90.38 181 LYS A N 1
ATOM 1503 C CA . LYS A 1 181 ? 5.507 9.518 16.876 1.00 90.38 181 LYS A CA 1
ATOM 1504 C C . LYS A 1 181 ? 5.317 10.510 18.026 1.00 90.38 181 LYS A C 1
ATOM 1506 O O . LYS A 1 181 ? 4.723 10.145 19.042 1.00 90.38 181 LYS A O 1
ATOM 1511 N N . ASN A 1 182 ? 5.776 11.751 17.874 1.00 88.06 182 ASN A N 1
ATOM 1512 C CA . ASN A 1 182 ? 5.611 12.796 18.885 1.00 88.06 182 ASN A CA 1
ATOM 1513 C C . ASN A 1 182 ? 4.138 13.184 19.074 1.00 88.06 182 ASN A C 1
ATOM 1515 O O . ASN A 1 182 ? 3.664 13.222 20.210 1.00 88.06 182 ASN A O 1
ATOM 1519 N N . LEU A 1 183 ? 3.389 13.363 17.982 1.00 79.75 183 LEU A N 1
ATOM 1520 C CA . LEU A 1 183 ? 1.946 13.622 18.019 1.00 79.75 183 LEU A CA 1
ATOM 1521 C C . LEU A 1 183 ? 1.173 12.467 18.661 1.00 79.75 183 LEU A C 1
ATOM 1523 O O . LEU A 1 183 ? 0.296 12.695 19.489 1.00 79.75 183 LEU A O 1
ATOM 1527 N N . THR A 1 184 ? 1.544 11.223 18.356 1.00 77.44 184 THR A N 1
ATOM 1528 C CA . THR A 1 184 ? 0.922 10.033 18.959 1.00 77.44 184 THR A CA 1
ATOM 1529 C C . THR A 1 184 ? 1.162 9.997 20.471 1.00 77.44 184 THR A C 1
ATOM 1531 O O . THR A 1 184 ? 0.242 9.742 21.245 1.00 77.44 184 THR A O 1
ATOM 1534 N N . ARG A 1 185 ? 2.384 10.315 20.925 1.00 79.88 185 ARG A N 1
ATOM 1535 C CA . ARG A 1 185 ? 2.709 10.433 22.358 1.00 79.88 185 ARG A CA 1
ATOM 1536 C C . ARG A 1 185 ? 1.918 11.556 23.035 1.00 79.88 185 ARG A C 1
ATOM 1538 O O . ARG A 1 185 ? 1.443 11.355 24.150 1.00 79.88 185 ARG A O 1
ATOM 1545 N N . ALA A 1 186 ? 1.761 12.707 22.381 1.00 75.75 186 ALA A N 1
ATOM 1546 C CA . ALA A 1 186 ? 0.971 13.824 22.899 1.00 75.75 186 ALA A CA 1
ATOM 1547 C C . ALA A 1 186 ? -0.526 13.474 22.995 1.00 75.75 186 ALA A C 1
ATOM 1549 O O . ALA A 1 186 ? -1.149 13.704 24.031 1.00 75.75 186 ALA A O 1
ATOM 1550 N N . CYS A 1 187 ? -1.080 12.834 21.963 1.00 69.44 187 CYS A N 1
ATOM 1551 C CA . CYS A 1 187 ? -2.472 12.389 21.934 1.00 69.44 187 CYS A CA 1
ATOM 1552 C C . CYS A 1 187 ? -2.750 11.340 23.021 1.00 69.44 187 CYS A C 1
ATOM 1554 O O . CYS A 1 187 ? -3.714 11.473 23.771 1.00 69.44 187 CYS A O 1
ATOM 1556 N N . ASN A 1 188 ? -1.851 10.368 23.208 1.00 73.12 188 ASN A N 1
ATOM 1557 C CA . ASN A 1 188 ? -1.988 9.367 24.266 1.00 73.12 188 ASN A CA 1
ATOM 1558 C C . ASN A 1 188 ? -1.949 9.996 25.670 1.00 73.12 188 ASN A C 1
ATOM 1560 O O . ASN A 1 188 ? -2.751 9.620 26.523 1.00 73.12 188 ASN A O 1
ATOM 1564 N N . LYS A 1 189 ? -1.096 11.006 25.902 1.00 76.94 189 LYS A N 1
ATOM 1565 C CA . LYS A 1 189 ? -1.086 11.768 27.165 1.00 76.94 189 LYS A CA 1
ATOM 1566 C C . LYS A 1 189 ? -2.396 12.537 27.397 1.00 76.94 189 LYS A C 1
ATOM 1568 O O . LYS A 1 189 ? -2.883 12.569 28.521 1.00 76.94 189 LYS A O 1
ATOM 1573 N N . SER A 1 190 ? -2.987 13.107 26.344 1.00 64.12 190 SER A N 1
ATOM 1574 C CA . SER A 1 190 ? -4.256 13.853 26.408 1.00 64.12 190 SER A CA 1
ATOM 1575 C C . SER A 1 190 ? -5.488 12.946 26.557 1.00 64.12 190 SER A C 1
ATOM 1577 O O . SER A 1 190 ? -6.421 13.281 27.287 1.00 64.12 190 SER A O 1
ATOM 1579 N N . SER A 1 191 ? -5.478 11.762 25.939 1.00 55.28 191 SER A N 1
ATOM 1580 C CA . SER A 1 191 ? -6.610 10.827 25.941 1.00 55.28 191 SER A CA 1
ATOM 1581 C C . SER A 1 191 ? -6.985 10.322 27.339 1.00 55.28 191 SER A C 1
ATOM 1583 O O . SER A 1 191 ? -8.169 10.167 27.625 1.00 55.28 191 SER A O 1
ATOM 1585 N N . ASN A 1 192 ? -6.021 10.184 28.256 1.00 59.31 192 ASN A N 1
ATOM 1586 C CA . ASN A 1 192 ? -6.319 9.874 29.658 1.00 59.31 192 ASN A CA 1
ATOM 1587 C C . ASN A 1 192 ? -7.113 10.998 30.345 1.00 59.31 192 ASN A C 1
ATOM 1589 O O . ASN A 1 192 ? -8.048 10.713 31.089 1.00 59.31 192 ASN A O 1
ATOM 1593 N N . GLY A 1 193 ? -6.813 12.264 30.038 1.00 56.84 193 GLY A N 1
ATOM 1594 C CA . GLY A 1 193 ? -7.580 13.409 30.535 1.00 56.84 193 GLY A CA 1
ATOM 1595 C C . GLY A 1 193 ? -8.971 13.510 29.905 1.00 56.84 193 GLY A C 1
ATOM 1596 O O . GLY A 1 193 ? -9.950 13.749 30.608 1.00 56.84 193 GLY A O 1
ATOM 1597 N N . ILE A 1 194 ? -9.086 13.255 28.597 1.00 56.06 194 ILE A N 1
ATOM 1598 C CA . ILE A 1 194 ? -10.364 13.316 27.867 1.00 56.06 194 ILE A CA 1
ATOM 1599 C C . ILE A 1 194 ? -11.310 12.189 28.301 1.00 56.06 194 ILE A C 1
ATOM 1601 O O . ILE A 1 194 ? -12.489 12.444 28.533 1.00 56.06 194 ILE A O 1
ATOM 1605 N N . VAL A 1 195 ? -10.814 10.961 28.484 1.00 62.97 195 VAL A N 1
ATOM 1606 C CA . VAL A 1 195 ? -11.626 9.828 28.966 1.00 62.97 195 VAL A CA 1
ATOM 1607 C C . VAL A 1 195 ? -12.101 10.064 30.404 1.00 62.97 195 VAL A C 1
ATOM 1609 O O . VAL A 1 195 ? -13.238 9.734 30.749 1.00 62.97 195 VAL A O 1
ATOM 1612 N N . GLN A 1 196 ? -11.267 10.673 31.251 1.00 63.25 196 GLN A N 1
ATOM 1613 C CA . GLN A 1 196 ? -11.636 11.007 32.627 1.00 63.25 196 GLN A CA 1
ATOM 1614 C C . GLN A 1 196 ? -12.654 12.161 32.677 1.00 63.25 196 GLN A C 1
ATOM 1616 O O . GLN A 1 196 ? -13.649 12.063 33.396 1.00 63.25 196 GLN A O 1
ATOM 1621 N N . ALA A 1 197 ? -12.490 13.189 31.839 1.00 55.66 197 ALA A N 1
ATOM 1622 C CA . ALA A 1 197 ? -13.465 14.266 31.671 1.00 55.66 197 ALA A CA 1
ATOM 1623 C C . ALA A 1 197 ? -14.802 13.761 31.096 1.00 55.66 197 ALA A C 1
ATOM 1625 O O . ALA A 1 197 ? -15.859 14.141 31.597 1.00 55.66 197 ALA A O 1
ATOM 1626 N N . GLN A 1 198 ? -14.780 12.844 30.121 1.00 59.88 198 GLN A N 1
ATOM 1627 C CA . GLN A 1 198 ? -15.983 12.196 29.585 1.00 59.88 198 GLN A CA 1
ATOM 1628 C C . GLN A 1 198 ? -16.718 11.374 30.645 1.00 59.88 198 GLN A C 1
ATOM 1630 O O . GLN A 1 198 ? -17.941 11.447 30.711 1.00 59.88 198 GLN A O 1
ATOM 1635 N N . LYS A 1 199 ? -16.014 10.635 31.513 1.00 69.31 199 LYS A N 1
ATOM 1636 C CA . LYS A 1 199 ? -16.651 9.903 32.624 1.00 69.31 199 LYS A CA 1
ATOM 1637 C C . LYS A 1 199 ? -17.337 10.843 33.616 1.00 69.31 199 LYS A C 1
ATOM 1639 O O . LYS A 1 199 ? -18.472 10.584 34.010 1.00 69.31 199 LYS A O 1
ATOM 1644 N N . VAL A 1 200 ? -16.683 11.946 33.986 1.00 65.44 200 VAL A N 1
ATOM 1645 C CA . VAL A 1 200 ? -17.270 12.966 34.874 1.00 65.44 200 VAL A CA 1
ATOM 1646 C C . VAL A 1 200 ? -18.473 13.640 34.209 1.00 65.44 200 VAL A C 1
ATOM 1648 O O . VAL A 1 200 ? -19.501 13.856 34.852 1.00 65.44 200 VAL A O 1
ATOM 1651 N N . PHE A 1 201 ? -18.375 13.931 32.913 1.00 60.53 201 PHE A N 1
ATOM 1652 C CA . PHE A 1 201 ? -19.444 14.551 32.144 1.00 60.53 201 PHE A CA 1
ATOM 1653 C C . PHE A 1 201 ? -20.664 13.630 31.980 1.00 60.53 201 PHE A C 1
ATOM 1655 O O . PHE A 1 201 ? -21.784 14.036 32.285 1.00 60.53 201 PHE A O 1
ATOM 1662 N N . LEU A 1 202 ? -20.458 12.365 31.605 1.00 60.91 202 LEU A N 1
ATOM 1663 C CA . LEU A 1 202 ? -21.518 11.356 31.506 1.00 60.91 202 LEU A CA 1
ATOM 1664 C C . LEU A 1 202 ? -22.175 11.074 32.866 1.00 60.91 202 LEU A C 1
ATOM 1666 O O . LEU A 1 202 ? -23.393 10.911 32.938 1.00 60.91 202 LEU A O 1
ATOM 1670 N N . GLY A 1 203 ? -21.399 11.089 33.956 1.00 68.88 203 GLY A N 1
ATOM 1671 C CA . GLY A 1 203 ? -21.932 11.013 35.318 1.00 68.88 203 GLY A CA 1
ATOM 1672 C C . GLY A 1 203 ? -22.857 12.188 35.650 1.00 68.88 203 GLY A C 1
ATOM 1673 O O . GLY A 1 203 ? -23.968 11.981 36.139 1.00 68.88 203 GLY A O 1
ATOM 1674 N N . LYS A 1 204 ? -22.453 13.419 35.306 1.00 62.97 204 LYS A N 1
ATOM 1675 C CA . LYS A 1 204 ? -23.286 14.623 35.477 1.00 62.97 204 LYS A CA 1
ATOM 1676 C C . LYS A 1 204 ? -24.537 14.602 34.592 1.00 62.97 204 LYS A C 1
ATOM 1678 O O . LYS A 1 204 ? -25.608 14.958 35.075 1.00 62.97 204 LYS A O 1
ATOM 1683 N N . LEU A 1 205 ? -24.443 14.126 33.349 1.00 51.25 205 LEU A N 1
ATOM 1684 C CA . LEU A 1 20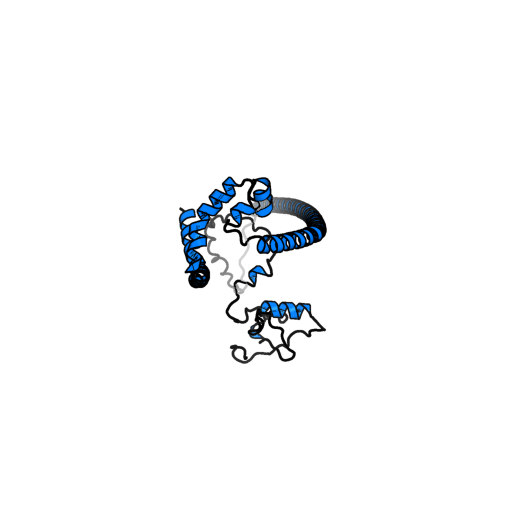5 ? -25.604 13.958 32.466 1.00 51.25 205 LEU A CA 1
ATOM 1685 C C . LEU A 1 205 ? -26.610 12.938 33.008 1.00 51.25 205 LEU A C 1
ATOM 1687 O O . LEU A 1 205 ? -27.810 13.151 32.886 1.00 51.25 205 LEU A O 1
ATOM 1691 N N . CYS A 1 206 ? -26.151 11.861 33.647 1.00 58.56 206 CYS A N 1
ATOM 1692 C CA . CYS A 1 206 ? -27.037 10.873 34.264 1.00 58.56 206 CYS A CA 1
ATOM 1693 C C . CYS A 1 206 ? -27.816 11.466 35.458 1.00 58.56 206 CYS A C 1
ATOM 1695 O O . CYS A 1 206 ? -29.010 11.208 35.620 1.00 58.56 206 CYS A O 1
ATOM 1697 N N . VAL A 1 207 ? -27.166 12.332 36.247 1.00 60.72 207 VAL A N 1
ATOM 1698 C CA . VAL A 1 207 ? -27.803 13.083 37.345 1.00 60.72 207 VAL A CA 1
ATOM 1699 C C . VAL A 1 207 ? -28.784 14.134 36.815 1.00 60.72 207 VAL A C 1
ATOM 1701 O O . VAL A 1 207 ? -29.877 14.277 37.360 1.00 60.72 207 VAL A O 1
ATOM 1704 N N . LEU A 1 208 ? -28.439 14.835 35.731 1.00 46.09 208 LEU A N 1
ATOM 1705 C CA . LEU A 1 208 ? -29.339 15.788 35.076 1.00 46.09 208 LEU A CA 1
ATOM 1706 C C . LEU A 1 208 ? -30.550 15.080 34.461 1.00 46.09 208 LEU A C 1
ATOM 1708 O O . LEU A 1 208 ? -31.669 15.533 34.660 1.00 46.09 208 LEU A O 1
ATOM 1712 N N . ARG A 1 209 ? -30.365 13.916 33.828 1.00 46.28 209 ARG A N 1
ATOM 1713 C CA . ARG A 1 209 ? -31.454 13.105 33.261 1.00 46.28 209 ARG A CA 1
ATOM 1714 C C . ARG A 1 209 ? -32.478 12.681 34.314 1.00 46.28 209 ARG A C 1
ATOM 1716 O O . ARG A 1 209 ? -33.667 12.730 34.035 1.00 46.28 209 ARG A O 1
ATOM 1723 N N . LYS A 1 210 ? -32.034 12.339 35.531 1.00 56.06 210 LYS A N 1
ATOM 1724 C CA . LYS A 1 210 ? -32.928 12.052 36.670 1.00 56.06 210 LYS A CA 1
ATOM 1725 C C . LYS A 1 210 ? -33.642 13.289 37.228 1.00 56.06 210 LYS A C 1
ATOM 1727 O O . LYS A 1 210 ? -34.675 13.141 37.859 1.00 56.06 210 LYS A O 1
ATOM 1732 N N . LYS A 1 211 ? -33.111 14.497 37.008 1.00 47.66 211 LYS A N 1
ATOM 1733 C CA . LYS A 1 211 ? -33.764 15.768 37.378 1.00 47.66 211 LYS A CA 1
ATOM 1734 C C . LYS A 1 211 ? -34.655 16.341 36.265 1.00 47.66 211 LYS A C 1
ATOM 1736 O O . LYS A 1 211 ? -35.387 17.293 36.510 1.00 47.66 211 LYS A O 1
ATOM 1741 N N . CYS A 1 212 ? -34.614 15.772 35.059 1.00 40.06 212 CYS A N 1
ATOM 1742 C CA . CYS A 1 212 ? -35.345 16.241 33.880 1.00 40.06 212 CYS A CA 1
ATOM 1743 C C . CYS A 1 212 ? -36.637 15.449 33.614 1.00 40.06 212 CYS A C 1
ATOM 1745 O O . CYS A 1 212 ? -36.919 15.095 32.477 1.00 40.06 212 CYS A O 1
ATOM 1747 N N . GLU A 1 213 ? -37.465 15.239 34.640 1.00 49.78 213 GLU A N 1
ATOM 1748 C CA . GLU A 1 213 ? -38.914 15.005 34.450 1.00 49.78 213 GLU A CA 1
ATOM 1749 C C . GLU A 1 213 ? -39.664 16.315 34.098 1.00 49.78 213 GLU A C 1
ATOM 1751 O O . GLU A 1 213 ? -40.886 16.371 33.986 1.00 49.78 213 GLU A O 1
ATOM 1756 N N . CYS A 1 214 ? -38.915 17.401 33.894 1.00 48.47 214 CYS A N 1
ATOM 1757 C CA . CYS A 1 214 ? -39.377 18.672 33.361 1.00 48.47 214 CYS A CA 1
ATOM 1758 C C . CYS A 1 214 ? -39.669 18.549 31.854 1.00 48.47 214 CYS A C 1
ATOM 1760 O O . CYS A 1 214 ? -38.786 18.198 31.079 1.00 48.47 214 CYS A O 1
ATOM 1762 N N . LYS A 1 215 ? -40.889 18.917 31.439 1.00 55.12 215 LYS A N 1
ATOM 1763 C CA . LYS A 1 215 ? -41.420 18.900 30.056 1.00 55.12 215 LYS A CA 1
ATOM 1764 C C . LYS A 1 215 ? -40.662 19.761 29.021 1.00 55.12 215 LYS A C 1
ATOM 1766 O O . LYS A 1 215 ? -41.157 19.929 27.911 1.00 55.12 215 LYS A O 1
ATOM 1771 N N . LYS A 1 216 ? -39.512 20.348 29.359 1.00 60.22 216 LYS A N 1
ATOM 1772 C CA . LYS A 1 216 ? -38.708 21.155 28.424 1.00 60.22 216 LYS A CA 1
ATOM 1773 C C . LYS A 1 216 ? -37.762 20.252 27.641 1.00 60.22 216 LYS A C 1
ATOM 1775 O O . LYS A 1 216 ? -37.199 19.325 28.228 1.00 60.22 216 LYS A O 1
ATOM 1780 N N . SER A 1 217 ? -37.595 20.510 26.343 1.00 66.56 217 SER A N 1
ATOM 1781 C CA . SER A 1 217 ? -36.723 19.688 25.504 1.00 66.56 217 SER A CA 1
ATOM 1782 C C . SER A 1 217 ? -35.279 19.746 26.022 1.00 66.56 217 SER A C 1
ATOM 1784 O O . SER A 1 217 ? -34.871 20.679 26.720 1.00 66.56 217 SER A O 1
ATOM 1786 N N . MET A 1 218 ? -34.495 18.711 25.718 1.00 62.50 218 MET A N 1
ATOM 1787 C CA . MET A 1 218 ? -33.085 18.649 26.106 1.00 62.50 218 MET A CA 1
ATOM 1788 C C . MET A 1 218 ? -32.289 19.832 25.523 1.00 62.50 218 MET A C 1
ATOM 1790 O O . MET A 1 218 ? -31.355 20.313 26.172 1.00 62.50 218 MET A O 1
ATOM 1794 N N . GLU A 1 219 ? -32.678 20.309 24.335 1.00 69.56 219 GLU A N 1
ATOM 1795 C CA . GLU A 1 219 ? -32.057 21.455 23.667 1.00 69.56 219 GLU A CA 1
ATOM 1796 C C . GLU A 1 219 ? -32.168 22.722 24.529 1.00 69.56 219 GLU A C 1
ATOM 1798 O O . GLU A 1 219 ? -31.154 23.377 24.781 1.00 69.56 219 GLU A O 1
ATOM 1803 N N . ASP A 1 220 ? -33.355 22.987 25.088 1.00 74.50 220 ASP A N 1
ATOM 1804 C CA . ASP A 1 220 ? -33.642 24.188 25.888 1.00 74.50 220 ASP A CA 1
ATOM 1805 C C . ASP A 1 220 ? -32.831 24.267 27.189 1.00 74.50 220 ASP A C 1
ATOM 1807 O O . ASP A 1 220 ? -32.629 25.347 27.747 1.00 74.50 220 ASP A O 1
ATOM 1811 N N . GLN A 1 221 ? -32.376 23.126 27.714 1.00 76.75 221 GLN A N 1
ATOM 1812 C CA . GLN A 1 221 ? -31.669 23.076 28.995 1.00 76.75 221 GLN A CA 1
ATOM 1813 C C . GLN A 1 221 ? -30.146 23.053 28.846 1.00 76.75 221 GLN A C 1
ATOM 1815 O O . GLN A 1 221 ? -29.429 23.607 29.685 1.00 76.75 221 GLN A O 1
ATOM 1820 N N . LEU A 1 222 ? -29.630 22.392 27.806 1.00 80.81 222 LEU A N 1
ATOM 1821 C CA . LEU A 1 222 ? -28.189 22.200 27.624 1.00 80.81 222 LEU A CA 1
ATOM 1822 C C . LEU A 1 222 ? -27.548 23.285 26.758 1.00 80.81 222 LEU A C 1
ATOM 1824 O O . LEU A 1 222 ? -26.399 23.655 27.015 1.00 80.81 222 LEU A O 1
ATOM 1828 N N . LEU A 1 223 ? -28.278 23.826 25.782 1.00 90.00 223 LEU A N 1
ATOM 1829 C CA . LEU A 1 223 ? -27.746 24.730 24.761 1.00 90.00 223 LEU A CA 1
ATOM 1830 C C . LEU A 1 223 ? -28.224 26.172 24.982 1.00 90.00 223 LEU A C 1
ATOM 1832 O O . LEU A 1 223 ? -28.736 26.824 24.085 1.00 90.00 223 LEU A O 1
ATOM 1836 N N . THR A 1 224 ? -28.052 26.691 26.200 1.00 91.62 224 THR A N 1
ATOM 1837 C CA . THR A 1 224 ? -28.534 28.039 26.571 1.00 91.62 224 THR A CA 1
ATOM 1838 C C . THR A 1 224 ? -27.638 29.185 26.088 1.00 91.62 224 THR A C 1
ATOM 1840 O O . THR A 1 224 ? -27.972 30.346 26.301 1.00 91.62 224 THR A O 1
ATOM 1843 N N . SER A 1 225 ? -26.446 28.892 25.564 1.00 94.75 225 SER A N 1
ATOM 1844 C CA . SER A 1 225 ? -25.462 29.904 25.165 1.00 94.75 225 SER A CA 1
ATOM 1845 C C . SER A 1 225 ? -24.484 29.361 24.126 1.00 94.75 225 SER A C 1
ATOM 1847 O O . SER A 1 225 ? -24.172 28.168 24.128 1.00 94.75 225 SER A O 1
ATOM 1849 N N . ASP A 1 226 ? -23.922 30.250 23.305 1.00 94.38 226 ASP A N 1
ATOM 1850 C CA . ASP A 1 226 ? -22.968 29.902 22.240 1.00 94.38 226 ASP A CA 1
ATOM 1851 C C . ASP A 1 226 ? -21.762 29.111 22.754 1.00 94.38 226 ASP A C 1
ATOM 1853 O O . ASP A 1 226 ? -21.354 28.119 22.152 1.00 94.38 226 ASP A O 1
ATOM 1857 N N . CYS A 1 227 ? -21.231 29.475 23.925 1.00 94.25 227 CYS A N 1
ATOM 1858 C CA . 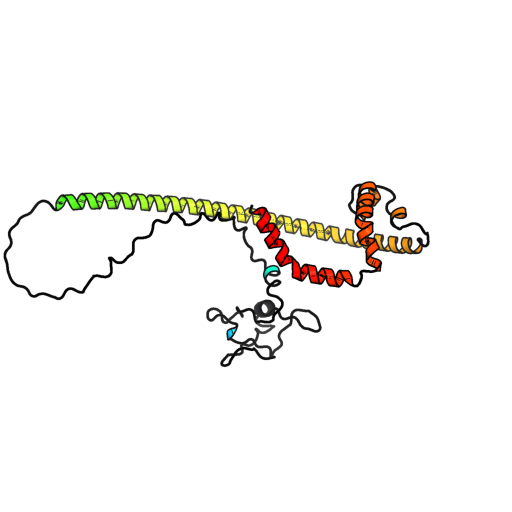CYS A 1 227 ? -20.116 28.752 24.533 1.00 94.25 227 CYS A CA 1
ATOM 1859 C C . CYS A 1 227 ? -20.466 27.293 24.875 1.00 94.25 227 CYS A C 1
ATOM 1861 O O . CYS A 1 227 ? -19.629 26.407 24.695 1.00 94.25 227 CYS A O 1
ATOM 1863 N N . LYS A 1 228 ? -21.701 27.015 25.316 1.00 91.62 228 LYS A N 1
ATOM 1864 C CA . LYS A 1 228 ? -22.169 25.647 25.582 1.00 91.62 228 LYS A CA 1
ATOM 1865 C C . LYS A 1 228 ? -22.433 24.894 24.282 1.00 91.62 228 LYS A C 1
ATOM 1867 O O . LYS A 1 228 ? -22.072 23.724 24.188 1.00 91.62 228 LYS A O 1
ATOM 1872 N N . THR A 1 229 ? -22.986 25.560 23.270 1.00 91.00 229 THR A N 1
ATOM 1873 C CA . THR A 1 229 ? -23.188 24.977 21.935 1.00 91.00 229 THR A CA 1
ATOM 1874 C C . THR A 1 229 ? -21.871 24.546 21.312 1.00 91.00 229 THR A C 1
ATOM 1876 O O . THR A 1 229 ? -21.736 23.385 20.915 1.00 91.00 229 THR A O 1
ATOM 1879 N N . LYS A 1 230 ? -20.866 25.426 21.334 1.00 91.50 230 LYS A N 1
ATOM 1880 C CA . LYS A 1 230 ? -19.520 25.122 20.845 1.00 91.50 230 LYS A CA 1
ATOM 1881 C C . LYS A 1 230 ? -18.881 23.982 21.624 1.00 91.50 230 LYS A C 1
ATOM 1883 O O . LYS A 1 230 ? -18.302 23.085 21.019 1.00 91.50 230 LYS A O 1
ATOM 1888 N N . PHE A 1 231 ? -19.037 23.972 22.947 1.00 91.69 231 PHE A N 1
ATOM 1889 C CA . PHE A 1 231 ? -18.492 22.915 23.794 1.00 91.69 231 PHE A CA 1
ATOM 1890 C C . PHE A 1 231 ? -19.111 21.534 23.512 1.00 91.69 231 PHE A C 1
ATOM 1892 O O . PHE A 1 231 ? -18.378 20.551 23.434 1.00 91.69 231 PHE A O 1
ATOM 1899 N N . TYR A 1 232 ? -20.436 21.439 23.346 1.00 87.19 232 TYR A N 1
ATOM 1900 C CA . TYR A 1 232 ? -21.119 20.146 23.193 1.00 87.19 232 TYR A CA 1
ATOM 1901 C C . TYR A 1 232 ? -21.208 19.629 21.761 1.00 87.19 232 TYR A C 1
ATOM 1903 O O . TYR A 1 232 ? -21.222 18.417 21.558 1.00 87.19 232 TYR A O 1
ATOM 1911 N N . THR A 1 233 ? -21.290 20.521 20.777 1.00 89.06 233 THR A N 1
ATOM 1912 C CA . THR A 1 233 ? -21.581 20.150 19.381 1.00 89.06 233 THR A CA 1
ATOM 1913 C C . THR A 1 233 ? -20.431 20.464 18.429 1.00 89.06 233 THR A C 1
ATOM 1915 O O . THR A 1 233 ? -20.393 19.933 17.323 1.00 89.06 233 THR A O 1
ATOM 1918 N N . GLY A 1 234 ? -19.495 21.327 18.840 1.00 90.12 234 GLY A N 1
ATOM 1919 C CA . GLY A 1 234 ? -18.458 21.883 17.971 1.00 90.12 234 GLY A CA 1
ATOM 1920 C C . GLY A 1 234 ? -18.937 23.020 17.059 1.00 90.12 234 GLY A C 1
ATOM 1921 O O . GLY A 1 234 ? -18.108 23.623 16.384 1.00 90.12 234 GLY A O 1
ATOM 1922 N N . ILE A 1 235 ? -20.236 23.347 17.044 1.00 92.44 235 ILE A N 1
ATOM 1923 C CA . ILE A 1 235 ? -20.801 24.444 16.244 1.00 92.44 235 ILE A CA 1
ATOM 1924 C C . ILE A 1 235 ? -20.617 25.772 16.982 1.00 92.44 235 ILE A C 1
ATOM 1926 O O . ILE A 1 235 ? -20.904 25.871 18.171 1.00 92.44 235 ILE A O 1
ATOM 1930 N N . GLU A 1 236 ? -20.128 26.798 16.283 1.00 93.25 236 GLU A N 1
ATOM 1931 C CA . GLU A 1 236 ? -19.625 28.022 16.921 1.00 93.25 236 GLU A CA 1
ATOM 1932 C C . GLU A 1 236 ? -20.670 28.854 17.665 1.00 93.25 236 GLU A C 1
ATOM 1934 O O . GLU A 1 236 ? -20.328 29.476 18.668 1.00 93.25 236 GLU A O 1
ATOM 1939 N N . ASN A 1 237 ? -21.916 28.865 17.195 1.00 96.31 237 ASN A N 1
ATOM 1940 C CA . ASN A 1 237 ? -22.997 29.624 17.810 1.00 96.31 237 ASN A CA 1
ATOM 1941 C C . ASN A 1 237 ? -24.309 28.826 17.809 1.00 96.31 237 ASN A C 1
ATOM 1943 O O . ASN A 1 237 ? -24.503 27.894 17.020 1.00 96.31 237 ASN A O 1
ATOM 1947 N N . LEU A 1 238 ? -25.202 29.188 18.728 1.00 93.69 238 LEU A N 1
ATOM 1948 C CA . LEU A 1 238 ? -26.491 28.544 18.948 1.00 93.69 238 LEU A CA 1
ATOM 1949 C C . LEU A 1 238 ? -27.398 28.653 17.723 1.00 93.69 238 LEU A C 1
ATOM 1951 O O . LEU A 1 238 ? -28.051 27.677 17.365 1.00 93.69 238 LEU A O 1
ATOM 1955 N N . GLN A 1 239 ? -27.386 29.795 17.037 1.00 94.19 239 GLN A N 1
ATOM 1956 C CA . GLN A 1 239 ? -28.234 30.015 15.869 1.00 94.19 239 GLN A CA 1
ATOM 1957 C C . GLN A 1 239 ? -27.913 29.037 14.728 1.00 94.19 239 GLN A C 1
ATOM 1959 O O . GLN A 1 239 ? -28.820 28.453 14.139 1.00 94.19 239 GLN A O 1
ATOM 1964 N N . SER A 1 240 ? -26.631 28.802 14.449 1.00 93.44 240 SER A N 1
ATOM 1965 C CA . SER A 1 240 ? -26.166 27.831 13.454 1.00 93.44 240 SER A CA 1
ATOM 1966 C C . SER A 1 240 ? -26.590 26.409 13.810 1.00 93.44 240 SER A C 1
ATOM 1968 O O . SER A 1 240 ? -26.980 25.646 12.926 1.00 93.44 240 SER A O 1
ATOM 1970 N N . PHE A 1 241 ? -26.551 26.055 15.098 1.00 94.00 241 PHE A N 1
ATOM 1971 C CA . PHE A 1 241 ? -27.049 24.763 15.563 1.00 94.00 241 PHE A CA 1
ATOM 1972 C C . PHE A 1 241 ? -28.565 24.644 15.368 1.00 94.00 241 PHE A C 1
ATOM 1974 O O . PHE A 1 241 ? -29.008 23.637 14.826 1.00 94.00 241 PHE A O 1
ATOM 1981 N N . CYS A 1 242 ? -29.350 25.662 15.739 1.00 90.38 242 CYS A N 1
ATOM 1982 C CA . CYS A 1 242 ? -30.803 25.663 15.549 1.00 90.38 242 CYS A CA 1
ATOM 1983 C C . CYS A 1 242 ? -31.180 25.535 14.067 1.00 90.38 242 CYS A C 1
ATOM 1985 O O . CYS A 1 242 ? -31.986 24.679 13.717 1.00 90.38 242 CYS A O 1
ATOM 1987 N N . ASN A 1 243 ? -30.522 26.296 13.187 1.00 92.00 243 ASN A N 1
ATOM 1988 C CA . ASN A 1 243 ? -30.749 26.222 11.743 1.00 92.00 243 ASN A CA 1
ATOM 1989 C C . ASN A 1 243 ? -30.450 24.816 11.195 1.00 92.00 243 ASN A C 1
ATOM 1991 O O . ASN A 1 243 ? -31.233 24.262 10.426 1.00 92.00 243 ASN A O 1
ATOM 1995 N N . LEU A 1 244 ? -29.327 24.215 11.606 1.00 90.62 244 LEU A N 1
ATOM 1996 C CA . LEU A 1 244 ? -28.965 22.854 11.206 1.00 90.62 244 LEU A CA 1
ATOM 1997 C C . LEU A 1 244 ? -29.966 21.829 11.750 1.00 90.62 244 LEU A C 1
ATOM 1999 O O . LEU A 1 244 ? -30.391 20.927 11.031 1.00 90.62 244 LEU A O 1
ATOM 2003 N N . HIS A 1 245 ? -30.352 21.975 13.014 1.00 90.44 245 HIS A N 1
ATOM 2004 C CA . HIS A 1 245 ? -31.321 21.107 13.659 1.00 90.44 245 HIS A CA 1
ATOM 2005 C C . HIS A 1 245 ? -32.673 21.161 12.943 1.00 90.44 245 HIS A C 1
ATOM 2007 O O . HIS A 1 245 ? -33.223 20.107 12.641 1.00 90.44 245 HIS A O 1
ATOM 2013 N N . ASP A 1 246 ? -33.174 22.346 12.592 1.00 90.19 246 ASP A N 1
ATOM 2014 C CA . ASP A 1 246 ? -34.438 22.509 11.870 1.00 90.19 246 ASP A CA 1
ATOM 2015 C C . ASP A 1 246 ? -34.385 21.931 10.452 1.00 90.19 246 ASP A C 1
ATOM 2017 O O . ASP A 1 246 ? -35.337 21.275 10.024 1.00 90.19 246 ASP A O 1
ATOM 2021 N N . LEU A 1 247 ? -33.250 22.065 9.756 1.00 90.38 247 LEU A N 1
ATOM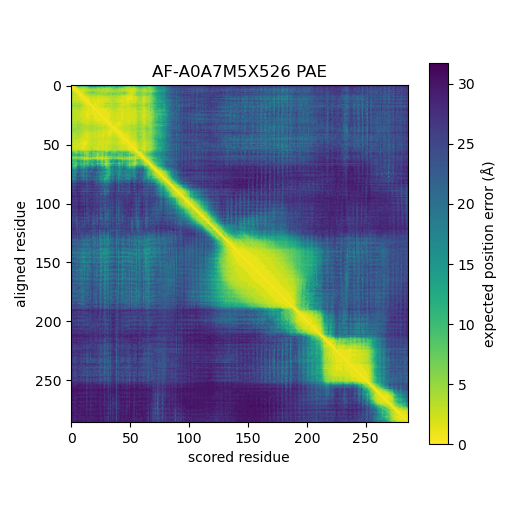 2022 C CA . LEU A 1 247 ? -33.021 21.397 8.470 1.00 90.38 247 LEU A CA 1
ATOM 2023 C C . LEU A 1 247 ? -33.029 19.866 8.604 1.00 90.38 247 LEU A C 1
ATOM 2025 O O . LEU A 1 247 ? -33.540 19.162 7.732 1.00 90.38 247 LEU A O 1
ATOM 2029 N N . CYS A 1 248 ? -32.483 19.332 9.698 1.00 81.62 248 CYS A N 1
ATOM 2030 C CA . CYS A 1 248 ? -32.433 17.894 9.955 1.00 81.62 248 CYS A CA 1
ATOM 2031 C C . CYS A 1 248 ? -33.727 17.335 10.571 1.00 81.62 248 CYS A C 1
ATOM 2033 O O . CYS A 1 248 ? -34.000 16.140 10.438 1.00 81.62 248 CYS A O 1
ATOM 2035 N N . LYS A 1 249 ? -34.543 18.171 11.217 1.00 85.62 249 LYS A N 1
ATOM 2036 C CA . LYS A 1 249 ? -35.772 17.805 11.933 1.00 85.62 249 LYS A CA 1
ATOM 2037 C C . LYS A 1 249 ? -36.741 16.937 11.118 1.00 85.62 249 LYS A C 1
ATOM 2039 O O . LYS A 1 249 ? -37.149 15.907 11.661 1.00 85.62 249 LYS A O 1
ATOM 2044 N N . PRO A 1 250 ? -37.077 17.233 9.844 1.00 80.56 250 PRO A N 1
ATOM 2045 C CA . PRO A 1 250 ? -37.955 16.362 9.055 1.00 80.56 250 PRO A CA 1
ATOM 2046 C C . PRO A 1 250 ? -37.359 14.966 8.807 1.00 80.56 250 PRO A C 1
ATOM 2048 O O . PRO A 1 250 ? -38.092 13.980 8.774 1.00 80.56 250 PRO A O 1
ATOM 2051 N N . TYR A 1 251 ? -36.032 14.848 8.719 1.00 77.00 251 TYR A N 1
ATOM 2052 C CA . TYR A 1 251 ? -35.336 13.571 8.515 1.00 77.00 251 TYR A CA 1
ATOM 2053 C C . TYR A 1 251 ? -35.163 12.763 9.806 1.00 77.00 251 TYR A C 1
ATOM 2055 O O . TYR A 1 251 ? -35.035 11.540 9.766 1.00 77.00 251 TYR A O 1
ATOM 2063 N N . ILE A 1 252 ? -35.140 13.438 10.957 1.00 74.81 252 ILE A N 1
ATOM 2064 C CA . ILE A 1 252 ? -35.048 12.808 12.278 1.00 74.81 252 ILE A CA 1
ATOM 2065 C C . ILE A 1 252 ? -36.438 12.352 12.742 1.00 74.81 252 ILE A C 1
ATOM 2067 O O . ILE A 1 252 ? -36.586 11.231 13.228 1.00 74.81 252 ILE A O 1
ATOM 2071 N N . MET A 1 253 ? -37.468 13.180 12.542 1.00 65.31 253 MET A N 1
ATOM 2072 C CA . MET A 1 253 ? -38.840 12.907 12.989 1.00 65.31 253 MET A CA 1
ATOM 2073 C C . MET A 1 253 ? -39.578 11.884 12.110 1.00 65.31 253 MET A C 1
ATOM 2075 O O . MET A 1 253 ? -40.449 11.180 12.618 1.00 65.31 253 MET A O 1
ATOM 2079 N N . ASN A 1 254 ? -39.187 11.695 10.842 1.00 53.81 254 ASN A N 1
ATOM 2080 C CA . ASN A 1 254 ? -39.728 10.608 10.009 1.00 53.81 254 ASN A CA 1
ATOM 2081 C C . ASN A 1 254 ? -39.288 9.200 10.456 1.00 53.81 254 ASN A C 1
ATOM 2083 O O . ASN A 1 254 ? -39.861 8.200 10.017 1.00 53.81 254 ASN A O 1
ATOM 2087 N N . LYS A 1 255 ? -38.335 9.083 11.393 1.00 46.94 255 LYS A N 1
ATOM 2088 C CA . LYS A 1 255 ? -37.799 7.781 11.818 1.00 46.94 255 LYS A CA 1
ATOM 2089 C C . LYS A 1 255 ? -38.687 6.967 12.757 1.00 46.94 255 LYS A C 1
ATOM 2091 O O . LYS A 1 255 ? -38.376 5.798 12.975 1.00 46.94 255 LYS A O 1
ATOM 2096 N N . SER A 1 256 ? -39.807 7.491 13.269 1.00 45.72 256 SER A N 1
ATOM 2097 C CA . SER A 1 256 ? -40.714 6.660 14.086 1.00 45.72 256 SER A CA 1
ATOM 2098 C C . SER A 1 256 ? -41.477 5.609 13.263 1.00 45.72 256 SER A C 1
ATOM 2100 O O . SER A 1 256 ? -41.944 4.624 13.831 1.00 45.72 256 SER A O 1
ATOM 2102 N N . LYS A 1 257 ? -41.531 5.749 11.927 1.00 46.78 257 LYS A N 1
ATOM 2103 C CA . LYS A 1 257 ? -42.104 4.743 11.009 1.00 46.78 257 LYS A CA 1
ATOM 2104 C C . LYS A 1 257 ? -41.058 3.988 10.167 1.00 46.78 257 LYS A C 1
ATOM 2106 O O . LYS A 1 257 ? -41.412 3.051 9.460 1.00 46.78 257 LYS A O 1
ATOM 2111 N N . GLU A 1 258 ? -39.769 4.324 10.275 1.00 46.44 258 GLU A N 1
ATOM 2112 C CA . GLU A 1 258 ? -38.707 3.886 9.346 1.00 46.44 258 GLU A CA 1
ATOM 2113 C C . GLU A 1 258 ? -37.588 3.026 9.968 1.00 46.44 258 GLU A C 1
ATOM 2115 O O . GLU A 1 258 ? -36.504 2.904 9.394 1.00 46.44 258 GLU A O 1
ATOM 2120 N N . ASN A 1 259 ? -37.819 2.337 11.090 1.00 47.03 259 ASN A N 1
ATOM 2121 C CA . ASN A 1 259 ? -36.867 1.298 11.527 1.00 47.03 259 ASN A CA 1
ATOM 2122 C C . ASN A 1 259 ? -36.775 0.110 10.536 1.00 47.03 259 ASN A C 1
ATOM 2124 O O . ASN A 1 259 ? -35.833 -0.673 10.609 1.00 47.03 259 ASN A O 1
ATOM 2128 N N . ILE A 1 260 ? -37.696 0.011 9.568 1.00 50.00 260 ILE A N 1
ATOM 2129 C CA . ILE A 1 260 ? -37.657 -0.962 8.460 1.00 50.00 260 ILE A CA 1
ATOM 2130 C C . ILE A 1 260 ? -36.921 -0.388 7.227 1.00 50.00 260 ILE A C 1
ATOM 2132 O O . ILE A 1 260 ? -36.263 -1.125 6.493 1.00 50.00 260 ILE A O 1
ATOM 2136 N N . ALA A 1 261 ? -36.951 0.934 7.020 1.00 45.22 261 ALA A N 1
ATOM 2137 C CA . ALA A 1 261 ? -36.420 1.570 5.812 1.00 45.22 261 ALA A CA 1
ATOM 2138 C C . ALA A 1 261 ? -34.907 1.837 5.870 1.00 45.22 261 ALA A C 1
ATOM 2140 O O . ALA A 1 261 ? -34.246 1.749 4.840 1.00 45.22 261 ALA A O 1
ATOM 2141 N N . TRP A 1 262 ? -34.317 2.076 7.049 1.00 42.06 262 TRP A N 1
ATOM 2142 C CA . TRP A 1 262 ? -32.857 2.247 7.163 1.00 42.06 262 TRP A CA 1
ATOM 2143 C C . TRP A 1 262 ? -32.073 0.970 6.842 1.00 42.06 262 TRP A C 1
ATOM 2145 O O . TRP A 1 262 ? -31.005 1.053 6.239 1.00 42.06 262 TRP A O 1
ATOM 2155 N N . GLY A 1 263 ? -32.632 -0.205 7.152 1.00 49.19 263 GLY A N 1
ATOM 2156 C CA . GLY A 1 263 ? -32.075 -1.485 6.710 1.00 49.19 263 GLY A CA 1
ATOM 2157 C C . GLY A 1 263 ? -32.116 -1.632 5.187 1.00 49.19 263 GLY A C 1
ATOM 2158 O O . GLY A 1 263 ? -31.112 -1.989 4.580 1.00 49.19 263 GLY A O 1
ATOM 2159 N N . TRP A 1 264 ? -33.239 -1.269 4.558 1.00 49.53 264 TRP A N 1
ATOM 2160 C CA . TRP A 1 264 ? -33.430 -1.377 3.107 1.00 49.53 264 TRP A CA 1
ATOM 2161 C C . TRP A 1 264 ? -32.629 -0.338 2.303 1.00 49.53 264 TRP A C 1
ATOM 2163 O O . TRP A 1 264 ? -32.046 -0.670 1.273 1.00 49.53 264 TRP A O 1
ATOM 2173 N N . LEU A 1 265 ? -32.521 0.904 2.788 1.00 42.19 265 LEU A N 1
ATOM 2174 C CA . LEU A 1 265 ? -31.742 1.968 2.147 1.00 42.19 265 LEU A CA 1
ATOM 2175 C C . LEU A 1 265 ? -30.234 1.685 2.219 1.00 42.19 265 LEU A C 1
ATOM 2177 O O . LEU A 1 265 ? -29.508 1.970 1.269 1.00 42.19 265 LEU A O 1
ATOM 2181 N N . GLN A 1 266 ? -29.761 1.071 3.308 1.00 51.03 266 GLN A N 1
ATOM 2182 C CA . GLN A 1 266 ? -28.369 0.640 3.446 1.00 51.03 266 GLN A CA 1
ATOM 2183 C C . GLN A 1 266 ? -28.036 -0.521 2.491 1.00 51.03 266 GLN A C 1
ATOM 2185 O O . GLN A 1 266 ? -26.940 -0.543 1.934 1.00 51.03 266 GLN A O 1
ATOM 2190 N N . THR A 1 267 ? -28.993 -1.418 2.220 1.00 56.66 267 THR A N 1
ATOM 2191 C CA . THR A 1 267 ? -28.879 -2.459 1.182 1.00 56.66 267 THR A CA 1
ATOM 2192 C C . THR A 1 267 ? -28.932 -1.873 -0.237 1.00 56.66 267 THR A C 1
ATOM 2194 O O . THR A 1 267 ? -28.118 -2.229 -1.083 1.00 56.66 267 THR A O 1
ATOM 2197 N N . GLN A 1 268 ? -29.815 -0.904 -0.506 1.00 52.34 268 GLN A N 1
ATOM 2198 C CA . GLN A 1 268 ? -29.941 -0.280 -1.832 1.00 52.34 268 GLN A CA 1
ATOM 2199 C C . GLN A 1 268 ? -28.779 0.665 -2.183 1.00 52.34 268 GLN A C 1
ATOM 2201 O O . GLN A 1 268 ? -28.376 0.727 -3.344 1.00 52.34 268 GLN A O 1
ATOM 2206 N N . LEU A 1 269 ? -28.195 1.367 -1.207 1.00 48.09 269 LEU A N 1
ATOM 2207 C CA . LEU A 1 269 ? -26.986 2.176 -1.413 1.00 48.09 269 LEU A CA 1
ATOM 2208 C C . LEU A 1 269 ? -25.746 1.308 -1.683 1.00 48.09 269 LEU A C 1
ATOM 2210 O O . LEU A 1 269 ? -24.843 1.752 -2.388 1.00 48.09 269 LEU A O 1
ATOM 2214 N N . GLN A 1 270 ? -25.725 0.065 -1.191 1.00 51.78 270 GLN A N 1
ATOM 2215 C CA . GLN A 1 270 ? -24.683 -0.915 -1.516 1.00 51.78 270 GLN A CA 1
ATOM 2216 C C . GLN A 1 270 ? -24.844 -1.508 -2.924 1.00 51.78 270 GLN A C 1
ATOM 2218 O O . GLN A 1 270 ? -23.844 -1.738 -3.593 1.00 51.78 270 GLN A O 1
ATOM 2223 N N . GLU A 1 271 ? -26.072 -1.693 -3.411 1.00 51.59 271 GLU A N 1
ATOM 2224 C CA . GLU A 1 271 ? -26.320 -2.249 -4.753 1.00 51.59 271 GLU A CA 1
ATOM 2225 C C . GLU A 1 271 ? -26.291 -1.202 -5.881 1.00 51.59 271 GLU A C 1
ATOM 2227 O O . GLU A 1 271 ? -25.947 -1.525 -7.018 1.00 51.59 271 GLU A O 1
ATOM 2232 N N . LYS A 1 272 ? -26.639 0.064 -5.606 1.00 48.44 272 LYS A N 1
ATOM 2233 C CA . LYS A 1 272 ? -26.763 1.112 -6.643 1.00 48.44 272 LYS A CA 1
ATOM 2234 C C . LYS A 1 272 ? -25.602 2.102 -6.714 1.00 48.44 272 LYS A C 1
ATOM 2236 O O . LYS A 1 272 ? -25.524 2.838 -7.698 1.00 48.44 272 LYS A O 1
ATOM 2241 N N . GLY A 1 273 ? -24.671 2.079 -5.756 1.00 46.28 273 GLY A N 1
ATOM 2242 C CA . GLY A 1 273 ? -23.475 2.935 -5.750 1.00 46.28 273 GLY A CA 1
ATOM 2243 C C . GLY A 1 273 ? -22.553 2.768 -6.969 1.00 46.28 273 GLY A C 1
ATOM 2244 O O . GLY A 1 273 ? -21.771 3.665 -7.262 1.00 46.28 273 GLY A O 1
ATOM 2245 N N . HIS A 1 274 ? -22.687 1.673 -7.725 1.00 46.44 274 HIS A N 1
ATOM 2246 C CA . HIS A 1 274 ? -21.910 1.433 -8.945 1.00 46.44 274 HIS A CA 1
ATOM 2247 C C . HIS A 1 274 ? -22.462 2.141 -10.196 1.00 46.44 274 HIS A C 1
ATOM 2249 O O . HIS A 1 274 ? -21.694 2.474 -11.090 1.00 46.44 274 HIS A O 1
ATOM 2255 N N . LYS A 1 275 ? -23.776 2.407 -10.281 1.00 47.19 275 LYS A N 1
ATOM 2256 C CA . LYS A 1 275 ? -24.401 2.931 -11.518 1.00 47.19 275 LYS A CA 1
ATOM 2257 C C . LYS A 1 275 ? -24.498 4.455 -11.573 1.00 47.19 275 LYS A C 1
ATOM 2259 O O . LYS A 1 275 ? -24.668 5.025 -12.649 1.00 47.19 275 LYS A O 1
ATOM 2264 N N . THR A 1 276 ? -24.425 5.130 -10.431 1.00 52.00 276 THR A N 1
ATOM 2265 C CA . THR A 1 276 ? -24.450 6.598 -10.369 1.00 52.00 276 THR A CA 1
ATOM 2266 C C . THR A 1 276 ? -23.077 7.210 -10.618 1.00 52.00 276 THR A C 1
ATOM 2268 O O . THR A 1 276 ? -23.017 8.266 -11.238 1.00 52.00 276 THR A O 1
ATOM 2271 N N . TRP A 1 277 ? -21.985 6.529 -10.249 1.00 45.53 277 TRP A N 1
ATOM 2272 C CA . TRP A 1 277 ? -20.627 7.032 -10.479 1.00 45.53 277 TRP A CA 1
ATOM 2273 C C . TRP A 1 277 ? -20.280 7.140 -11.974 1.00 45.53 277 TRP A C 1
ATOM 2275 O O . TRP A 1 277 ? -19.790 8.178 -12.403 1.00 45.53 277 TRP A O 1
ATOM 2285 N N . GLU A 1 278 ? -20.658 6.155 -12.798 1.00 49.28 278 GLU A N 1
ATOM 2286 C CA . GLU A 1 278 ? -20.437 6.192 -14.258 1.00 49.28 278 GLU A CA 1
ATOM 2287 C C . GLU A 1 278 ? -21.212 7.325 -14.956 1.00 49.28 278 GLU A C 1
ATOM 2289 O O . GLU A 1 278 ? -20.712 7.943 -15.895 1.00 49.28 278 GLU A O 1
ATOM 2294 N N . LYS A 1 279 ? -22.421 7.659 -14.478 1.00 45.94 279 LYS A N 1
ATOM 2295 C CA . LYS A 1 279 ? -23.214 8.775 -15.025 1.00 45.94 279 LYS A CA 1
ATOM 2296 C C . LYS A 1 279 ? -22.655 10.138 -14.635 1.00 45.94 279 LYS A C 1
ATOM 2298 O O . LYS A 1 279 ? -22.696 11.059 -15.446 1.00 45.94 279 LYS A O 1
ATOM 2303 N N . THR A 1 280 ? -22.139 10.274 -13.417 1.00 42.94 280 THR A N 1
ATOM 2304 C CA . THR A 1 280 ? -21.486 11.510 -12.973 1.00 42.94 280 THR A CA 1
ATOM 2305 C C . THR A 1 280 ? -20.134 11.693 -13.669 1.00 42.94 280 THR A C 1
ATOM 2307 O O . THR A 1 280 ? -19.804 12.806 -14.062 1.00 42.94 280 THR A O 1
ATOM 2310 N N . GLU A 1 281 ? -19.396 10.611 -13.929 1.00 40.62 281 GLU A N 1
ATOM 2311 C CA . GLU A 1 281 ? -18.132 10.655 -14.672 1.00 40.62 281 GLU A CA 1
ATOM 2312 C C . GLU A 1 281 ? -18.334 10.987 -16.165 1.00 40.62 281 GLU A C 1
ATOM 2314 O O . GLU A 1 281 ? -17.562 11.756 -16.734 1.00 40.62 281 GLU A O 1
ATOM 2319 N N . ALA A 1 282 ? -19.415 10.504 -16.791 1.00 51.31 282 ALA A N 1
ATOM 2320 C CA . ALA A 1 282 ? -19.781 10.854 -18.169 1.00 51.31 282 ALA A CA 1
ATOM 2321 C C . ALA A 1 282 ? -20.230 12.319 -18.338 1.00 51.31 282 ALA A C 1
ATOM 2323 O O . ALA A 1 282 ? -20.060 12.889 -19.413 1.00 51.31 282 ALA A O 1
ATOM 2324 N N . LEU A 1 283 ? -20.787 12.930 -17.287 1.00 38.19 283 LEU A N 1
ATOM 2325 C CA . LEU A 1 283 ? -21.176 14.345 -17.286 1.00 38.19 283 LEU A CA 1
ATOM 2326 C C . LEU A 1 283 ? -19.987 15.287 -17.070 1.00 38.19 283 LEU A C 1
ATOM 2328 O O . LEU A 1 283 ? -20.034 16.419 -17.522 1.00 38.19 283 LEU A O 1
ATOM 2332 N N . ILE A 1 284 ? -18.941 14.820 -16.385 1.00 42.12 284 ILE A N 1
ATOM 2333 C CA . ILE A 1 284 ? -17.710 15.586 -16.138 1.00 42.12 284 ILE A CA 1
ATOM 2334 C C . ILE A 1 284 ? -16.749 15.518 -17.343 1.00 42.12 284 ILE A C 1
ATOM 2336 O O . ILE A 1 284 ? -15.863 16.356 -17.471 1.00 42.12 284 ILE A O 1
ATOM 2340 N N . ARG A 1 285 ? -16.908 14.529 -18.233 1.00 40.41 285 ARG A N 1
ATOM 2341 C CA . ARG A 1 285 ? -16.103 14.377 -19.462 1.00 40.41 285 ARG A CA 1
ATOM 2342 C C . ARG A 1 285 ? -16.672 15.096 -20.698 1.00 40.41 285 ARG A C 1
ATOM 2344 O O . ARG A 1 285 ? -16.046 15.015 -21.751 1.00 40.41 285 ARG A O 1
ATOM 2351 N N . ARG A 1 286 ? -17.834 15.744 -20.596 1.00 42.22 286 ARG A N 1
ATOM 2352 C CA . ARG A 1 286 ? -18.394 16.635 -21.628 1.00 42.22 286 ARG A CA 1
ATOM 2353 C C . ARG A 1 286 ? -18.132 18.082 -21.249 1.00 42.22 286 ARG A C 1
ATOM 2355 O O . ARG A 1 286 ? -17.927 18.875 -22.187 1.00 42.22 286 ARG A O 1
#

Solvent-accessible surface area (backbone atoms only — not comparable to full-atom values): 17942 Å² total; per-residue (Å²): 139,78,74,94,65,73,81,87,72,53,67,51,69,65,57,46,75,86,81,35,46,66,60,35,50,50,50,40,57,59,54,62,44,61,32,90,90,72,73,41,77,43,75,80,63,93,84,39,64,48,60,47,86,29,31,46,92,93,38,86,84,50,68,69,47,78,69,76,68,82,88,51,83,75,56,58,63,68,79,53,66,69,83,68,65,79,72,69,84,72,79,79,74,78,84,84,77,71,71,80,77,75,80,86,75,83,79,82,79,77,73,84,78,75,89,76,80,92,78,91,81,85,92,84,80,85,86,86,72,75,74,64,62,57,59,58,52,56,52,53,52,51,57,50,49,54,51,50,55,52,49,52,51,53,50,53,52,51,51,54,54,49,51,55,52,51,55,53,51,53,54,53,51,53,50,50,52,52,51,52,54,50,50,51,53,52,49,58,64,48,47,60,55,51,56,51,50,47,52,54,49,52,53,50,50,54,55,48,58,74,69,50,85,53,94,64,57,70,61,74,72,64,50,77,41,33,70,44,25,27,72,76,71,68,37,77,36,45,66,63,48,52,54,51,46,60,70,44,40,68,72,58,65,56,45,86,80,32,81,67,48,58,62,51,50,56,52,48,54,69,70,47,59,70,66,54,52,59,57,54,51,58,62,72,75,106

Foldseek 3Di:
DDQPDDDDWDWDWADDCVRCVPLQVQQLLLQQDADPVPRHRDHDDRPDTDT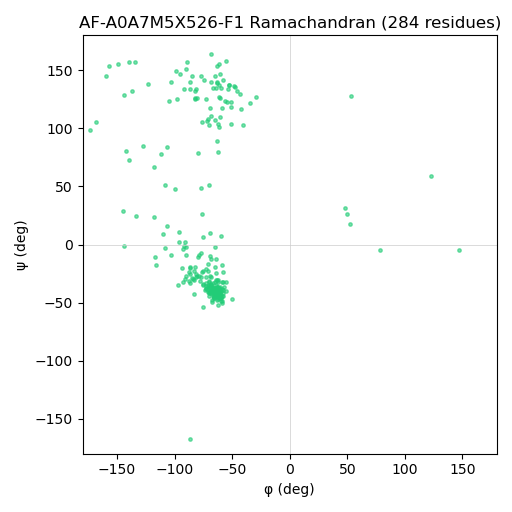QVQDDPVPSSHRNHHSPPPDPPPCSCVVDVPPPPPPDPPPDPPPPPPDPDPDPPPPPPPDPDDDDDDDDDDDDDDDDDPPVVVVVVVVVVVVVVVVVVVVVVVVVVVVVVVVVVVVVVVVVVVVVVVVVVVVVVVVVVVVVVVVVVVVVVVVVVVVVVVVPPDPDDPCVVQVVWQVSCCVPPVDRTPVVVVVVCVVCVVVVVVCVVCPVPVVVVVVVCVVCVVPVVVVVVVVVVD